Protein AF-A0AAU9WMN7-F1 (afdb_monomer_lite)

InterPro domains:
  IPR033585 Dynein regulatory complex protein 12-like [PTHR28656] (1-199)

Organism: NCBI:txid46732

Foldseek 3Di:
DDDDDDDDDDDDDDDDDDPPPPPPVNVVVVVVVVVVVVVVVVVVVVVVVVVVVVVVVVVVVVVVVVVVVVVVVVVVVVVVVVVVVVVVVVVVVVVVVVVVVVVVVVVVVVVVVVVVVVVVVVVVVVVVVVVVVVVVVVVVVVVVVVVVVVVVVVVVVVVVVVVVVVVVVVVVVVVVVVVVVVVVVCVVCVVVVHHPVVD

pLDDT: mean 88.91, std 18.21, range [32.84, 98.75]

Structure (mmCIF, N/CA/C/O backbone):
data_AF-A0AAU9WMN7-F1
#
_entry.id   AF-A0AAU9WMN7-F1
#
loop_
_atom_site.group_PDB
_atom_site.id
_atom_site.type_symbol
_atom_site.label_atom_id
_atom_site.label_alt_id
_atom_site.label_comp_id
_atom_site.label_asym_id
_atom_site.label_entity_id
_atom_site.label_seq_id
_atom_site.pdbx_PDB_ins_code
_atom_site.Cartn_x
_atom_site.Cartn_y
_atom_site.Cartn_z
_atom_site.occupancy
_atom_site.B_iso_or_equiv
_atom_site.auth_seq_id
_atom_site.auth_comp_id
_atom_site.auth_asym_id
_atom_site.auth_atom_id
_atom_site.pdbx_PDB_model_num
ATOM 1 N N . MET A 1 1 ? -79.824 -22.996 68.705 1.00 44.72 1 MET A N 1
ATOM 2 C CA . MET A 1 1 ? -80.868 -23.901 69.237 1.00 44.72 1 MET A CA 1
ATOM 3 C C . MET A 1 1 ? -80.422 -24.470 70.583 1.00 44.72 1 MET A C 1
ATOM 5 O O . MET A 1 1 ? -79.455 -25.216 70.602 1.00 44.72 1 MET A O 1
ATOM 9 N N . PRO A 1 2 ? -81.088 -24.162 71.705 1.00 52.28 2 PRO A N 1
ATOM 10 C CA . PRO A 1 2 ? -81.545 -25.176 72.665 1.00 52.28 2 PRO A CA 1
ATOM 11 C C . PRO A 1 2 ? -82.933 -25.701 72.185 1.00 52.28 2 PRO A C 1
ATOM 13 O O . PRO A 1 2 ? -83.394 -25.170 71.169 1.00 52.28 2 PRO A O 1
ATOM 16 N N . PRO A 1 3 ? -83.667 -26.654 72.821 1.00 62.78 3 PRO A N 1
ATOM 17 C CA . PRO A 1 3 ? -83.536 -27.221 74.179 1.00 62.78 3 PRO A CA 1
ATOM 18 C C . PRO A 1 3 ? -83.877 -28.741 74.292 1.00 62.78 3 PRO A C 1
ATOM 20 O O . PRO A 1 3 ? -84.282 -29.375 73.323 1.00 62.78 3 PRO A O 1
ATOM 23 N N . LYS A 1 4 ? -83.878 -29.312 75.511 1.00 40.00 4 LYS A N 1
ATOM 24 C CA . LYS A 1 4 ? -85.031 -30.107 76.005 1.00 40.00 4 LYS A CA 1
ATOM 25 C C . LYS A 1 4 ? -85.015 -30.294 77.530 1.00 40.00 4 LYS A C 1
ATOM 27 O O . LYS A 1 4 ? -84.025 -30.695 78.126 1.00 40.00 4 LYS A O 1
ATOM 32 N N . LYS A 1 5 ? -86.169 -29.987 78.136 1.00 43.25 5 LYS A N 1
ATOM 33 C CA . LYS A 1 5 ? -86.523 -30.128 79.558 1.00 43.25 5 LYS A CA 1
ATOM 34 C C . LYS A 1 5 ? -86.919 -31.574 79.893 1.00 43.25 5 LYS A C 1
ATOM 36 O O . LYS A 1 5 ? -87.627 -32.197 79.104 1.00 43.25 5 LYS A O 1
ATOM 41 N N . LYS A 1 6 ? -86.666 -32.018 81.130 1.00 39.56 6 LYS A N 1
ATOM 42 C CA . LYS A 1 6 ? -87.528 -32.985 81.841 1.00 39.56 6 LYS A CA 1
ATOM 43 C C . LYS A 1 6 ? -87.734 -32.557 83.301 1.00 39.56 6 LYS A C 1
ATOM 45 O O . LYS A 1 6 ? -86.788 -32.209 83.996 1.00 39.56 6 LYS A O 1
ATOM 50 N N . LYS A 1 7 ? -89.007 -32.551 83.716 1.00 40.47 7 LYS A N 1
ATOM 51 C CA . LYS A 1 7 ? -89.519 -32.301 85.075 1.00 40.47 7 LYS A CA 1
ATOM 52 C C . LYS A 1 7 ? -89.468 -33.592 85.905 1.00 40.47 7 LYS A C 1
ATOM 54 O O . LYS A 1 7 ? -89.826 -34.643 85.387 1.00 40.47 7 LYS A O 1
ATOM 59 N N . GLY A 1 8 ? -89.196 -33.469 87.205 1.00 35.88 8 GLY A N 1
ATOM 60 C CA . GLY A 1 8 ? -89.486 -34.482 88.228 1.00 35.88 8 GLY A CA 1
ATOM 61 C C . GLY A 1 8 ? -89.676 -33.822 89.600 1.00 35.88 8 GLY A C 1
ATOM 62 O O . GLY A 1 8 ? -88.820 -33.063 90.037 1.00 35.88 8 GLY A O 1
ATOM 63 N N . LYS A 1 9 ? -90.833 -34.054 90.238 1.00 40.31 9 LYS A N 1
ATOM 64 C CA . LYS A 1 9 ? -91.239 -33.579 91.580 1.00 40.31 9 LYS A CA 1
ATOM 65 C C . LYS A 1 9 ? -90.766 -34.567 92.662 1.00 40.31 9 LYS A C 1
ATOM 67 O O . LYS A 1 9 ? -90.918 -35.765 92.466 1.00 40.31 9 LYS A O 1
ATOM 72 N N . GLY A 1 10 ? -90.360 -34.075 93.838 1.00 35.22 10 GLY A N 1
ATOM 73 C CA . GLY A 1 10 ? -90.162 -34.877 95.059 1.00 35.22 10 GLY A CA 1
ATOM 74 C C . GLY A 1 10 ? -90.043 -33.999 96.313 1.00 35.22 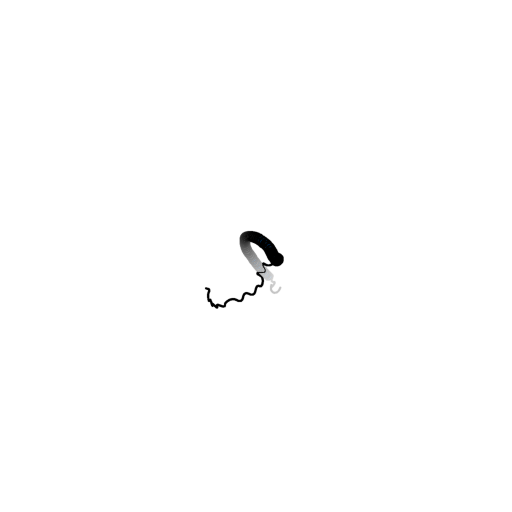10 GLY A C 1
ATOM 75 O O . GLY A 1 10 ? -89.375 -32.973 96.287 1.00 35.22 10 GLY A O 1
ATOM 76 N N . LYS A 1 11 ? -90.762 -34.347 97.387 1.00 37.22 11 LYS A N 1
ATOM 77 C CA . LYS A 1 11 ? -91.136 -33.498 98.538 1.00 37.22 11 LYS A CA 1
ATOM 78 C C . LYS A 1 11 ? -90.306 -33.847 99.792 1.00 37.22 11 LYS A C 1
ATOM 80 O O . LYS A 1 11 ? -90.194 -35.016 100.126 1.00 37.22 11 LYS A O 1
ATOM 85 N N . LYS A 1 12 ? -89.812 -32.808 100.489 1.00 43.22 12 LYS 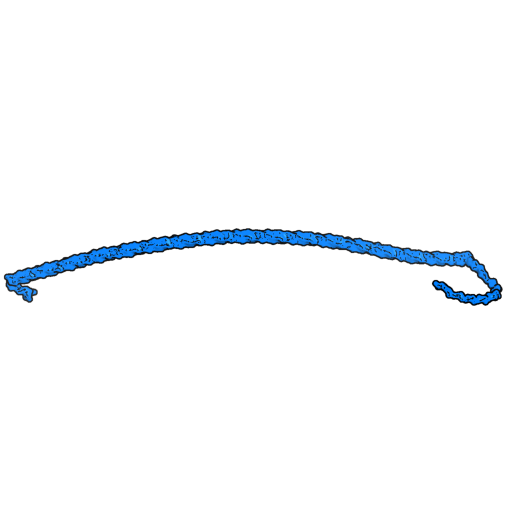A N 1
ATOM 86 C CA . LYS A 1 12 ? -89.365 -32.694 101.905 1.00 43.22 12 LYS A CA 1
ATOM 87 C C . LYS A 1 12 ? -88.725 -33.920 102.597 1.00 43.22 12 LYS A C 1
ATOM 89 O O . LYS A 1 12 ? -89.431 -34.799 103.080 1.00 43.22 12 LYS A O 1
ATOM 94 N N . LYS A 1 13 ? -87.440 -33.781 102.956 1.00 35.06 13 LYS A N 1
ATOM 95 C CA . LYS A 1 13 ? -86.954 -34.152 104.298 1.00 35.06 13 LYS A CA 1
ATOM 96 C C . LYS A 1 13 ? -85.969 -33.093 104.797 1.00 35.06 13 LYS A C 1
ATOM 98 O O . LYS A 1 13 ? -84.918 -32.865 104.215 1.00 35.06 13 LYS A O 1
ATOM 103 N N . LYS A 1 14 ? -86.392 -32.394 105.850 1.00 42.81 14 LYS A N 1
ATOM 104 C CA . LYS A 1 14 ? -85.628 -31.406 106.608 1.00 42.81 14 LYS A CA 1
ATOM 105 C C . LYS A 1 14 ? -84.515 -32.176 107.330 1.00 42.81 14 LYS A C 1
ATOM 107 O O . LYS A 1 14 ? -84.791 -32.813 108.341 1.00 42.81 14 LYS A O 1
ATOM 112 N N . LYS A 1 15 ? -83.295 -32.158 106.796 1.00 34.25 15 LYS A N 1
ATOM 113 C CA . LYS A 1 15 ? -82.085 -32.411 107.577 1.00 34.25 15 LYS A CA 1
ATOM 114 C C . LYS A 1 15 ? -81.255 -31.141 107.481 1.00 34.25 15 LYS A C 1
ATOM 116 O O . LYS A 1 15 ? -80.830 -30.734 106.408 1.00 34.25 15 LYS A O 1
ATOM 121 N N . LYS A 1 16 ? -81.237 -30.456 108.617 1.00 40.50 16 LYS A N 1
ATOM 122 C CA . LYS A 1 16 ? -80.334 -29.377 108.972 1.00 40.50 16 LYS A CA 1
ATOM 123 C C . LYS A 1 16 ? -78.921 -29.894 108.701 1.00 40.50 16 LYS A C 1
ATOM 125 O O . LYS A 1 16 ? -78.506 -30.802 109.402 1.00 40.50 16 LYS A O 1
ATOM 130 N N . ASP A 1 17 ? -78.279 -29.381 107.667 1.00 32.84 17 ASP A N 1
ATOM 131 C CA . ASP A 1 17 ? -76.844 -29.149 107.692 1.00 32.84 17 ASP A CA 1
ATOM 132 C C . ASP A 1 17 ? -76.596 -27.836 106.975 1.00 32.84 17 ASP A C 1
ATOM 134 O O . ASP A 1 17 ? -77.289 -27.474 106.020 1.00 32.84 17 ASP A O 1
ATOM 138 N N . GLU A 1 18 ? -75.734 -27.069 107.608 1.00 36.16 18 GLU A N 1
ATOM 139 C CA . GLU A 1 18 ? -75.458 -25.670 107.397 1.00 36.16 18 GLU A CA 1
ATOM 140 C C . GLU A 1 18 ? -75.475 -25.283 105.918 1.00 36.16 18 GLU A C 1
ATOM 142 O O . GLU A 1 18 ? -74.770 -25.829 105.074 1.00 36.16 18 GLU A O 1
ATOM 147 N N . LYS A 1 19 ? -76.202 -24.201 105.627 1.00 41.75 19 LYS A N 1
ATOM 148 C CA . LYS A 1 19 ? -75.598 -23.150 104.818 1.00 41.75 19 LYS A CA 1
ATOM 149 C C . LYS A 1 19 ? -74.305 -22.804 105.568 1.00 41.75 19 LYS A C 1
ATOM 151 O O . LYS A 1 19 ? -74.312 -21.918 106.417 1.00 41.75 19 LYS A O 1
ATOM 156 N N . THR A 1 20 ? -73.227 -23.547 105.334 1.00 42.25 20 THR A N 1
ATOM 157 C CA . THR A 1 20 ? -71.893 -23.019 105.530 1.00 42.25 20 THR A CA 1
ATOM 158 C C . THR A 1 20 ? -71.848 -21.928 104.477 1.00 42.25 20 THR A C 1
ATOM 160 O O . THR A 1 20 ? -71.473 -22.121 103.323 1.00 42.25 20 THR A O 1
ATOM 163 N N . GLU A 1 21 ? -72.357 -20.745 104.846 1.00 48.12 21 GLU A N 1
ATOM 164 C CA . GLU A 1 21 ? -71.642 -19.542 104.475 1.00 48.12 21 GLU A CA 1
ATOM 165 C C . GLU A 1 21 ? -70.201 -19.919 104.722 1.00 48.12 21 GLU A C 1
ATOM 167 O O . GLU A 1 21 ? -69.856 -20.159 105.880 1.00 48.12 21 GLU A O 1
ATOM 172 N N . LEU A 1 22 ? -69.456 -20.146 103.624 1.00 48.72 22 LEU A N 1
ATOM 173 C CA . LEU A 1 22 ? -68.031 -20.426 103.693 1.00 48.72 22 LEU A CA 1
ATOM 174 C C . LEU A 1 22 ? -67.534 -19.517 104.805 1.00 48.72 22 LEU A C 1
ATOM 176 O O . LEU A 1 22 ? -67.773 -18.295 104.730 1.00 48.72 22 LEU A O 1
ATOM 180 N N . THR A 1 23 ? -66.983 -20.118 105.861 1.00 61.78 23 THR A N 1
ATOM 181 C CA . THR A 1 23 ? -66.369 -19.349 106.935 1.00 61.78 23 THR A CA 1
ATOM 182 C C . THR A 1 23 ? -65.469 -18.332 106.253 1.00 61.78 23 THR A C 1
ATOM 184 O O . THR A 1 23 ? -64.984 -18.553 105.138 1.00 61.78 23 THR A O 1
ATOM 187 N N . ILE A 1 24 ? -65.306 -17.161 106.858 1.00 68.50 24 ILE A N 1
ATOM 188 C CA . ILE A 1 24 ? -64.499 -16.082 106.267 1.00 68.50 24 ILE A CA 1
ATOM 189 C C . ILE A 1 24 ? -63.153 -16.637 105.746 1.00 68.50 24 ILE A C 1
ATOM 191 O O . ILE A 1 24 ? -62.685 -16.234 104.686 1.00 68.50 24 ILE A O 1
ATOM 195 N N . GLU A 1 25 ? -62.641 -17.659 106.429 1.00 75.75 25 GLU A N 1
ATOM 196 C CA . GLU A 1 25 ? -61.494 -18.500 106.096 1.00 75.75 25 GLU A CA 1
ATOM 197 C C . GLU A 1 25 ? -61.601 -19.318 104.788 1.00 75.75 25 GLU A C 1
ATOM 199 O O . GLU A 1 25 ? -60.692 -19.246 103.966 1.00 75.75 25 GLU A O 1
ATOM 204 N N . ASP A 1 26 ? -62.698 -20.031 104.513 1.00 76.12 26 ASP A N 1
ATOM 205 C CA . ASP A 1 26 ? -62.876 -20.777 103.253 1.00 76.12 26 ASP A CA 1
ATOM 206 C C . ASP A 1 26 ? -63.038 -19.834 102.047 1.00 76.12 26 ASP A C 1
ATOM 208 O O . ASP A 1 26 ? -62.536 -20.113 100.953 1.00 76.12 26 ASP A O 1
ATOM 212 N N . LYS A 1 27 ? -63.722 -18.690 102.222 1.00 80.56 27 LYS A N 1
ATOM 213 C CA . LYS A 1 27 ? -63.799 -17.655 101.169 1.00 80.56 27 LYS A CA 1
ATOM 214 C C . LYS A 1 27 ? -62.421 -17.065 100.912 1.00 80.56 27 LYS A C 1
ATOM 216 O O . LYS A 1 27 ? -62.047 -16.919 99.755 1.00 80.56 27 LYS A O 1
ATOM 221 N N . TYR A 1 28 ? -61.677 -16.780 101.980 1.00 83.25 28 TYR A N 1
ATOM 222 C CA . TYR A 1 28 ? -60.309 -16.285 101.908 1.00 83.25 28 TYR A CA 1
ATOM 223 C C . TYR A 1 28 ? -59.393 -17.268 101.167 1.00 83.25 28 TYR A C 1
ATOM 225 O O . TYR A 1 28 ? -58.667 -16.869 100.258 1.00 83.25 28 TYR A O 1
ATOM 233 N N . LYS A 1 29 ? -59.488 -18.566 101.468 1.00 86.69 29 LYS A N 1
ATOM 234 C CA . LYS A 1 29 ? -58.706 -19.619 100.808 1.00 86.69 29 LYS A CA 1
ATOM 235 C C . LYS A 1 29 ? -59.016 -19.721 99.313 1.00 86.69 29 LYS A C 1
ATOM 237 O O . LYS A 1 29 ? -58.101 -19.718 98.500 1.00 86.69 29 LYS A O 1
ATOM 242 N N . ARG A 1 30 ? -60.299 -19.680 98.942 1.00 86.38 30 ARG A N 1
ATOM 243 C CA . ARG A 1 30 ? -60.725 -19.663 97.537 1.00 86.38 30 ARG A CA 1
ATOM 244 C C . ARG A 1 30 ? -60.245 -18.416 96.795 1.00 86.38 30 ARG A C 1
ATOM 246 O O . ARG A 1 30 ? -59.780 -18.530 95.670 1.00 86.38 30 ARG A O 1
ATOM 253 N N . THR A 1 31 ? -60.320 -17.239 97.423 1.00 87.25 31 THR A N 1
ATOM 254 C CA . THR A 1 31 ? -59.779 -16.005 96.830 1.00 87.25 31 THR A CA 1
ATOM 255 C C . THR A 1 31 ? -58.258 -16.048 96.700 1.00 87.25 31 THR A C 1
ATOM 257 O O . THR A 1 31 ? -57.724 -15.524 95.731 1.00 87.25 31 THR A O 1
ATOM 260 N N . MET A 1 32 ? -57.553 -16.693 97.635 1.00 89.56 32 MET A N 1
ATOM 261 C CA . MET A 1 32 ? -56.102 -16.891 97.561 1.00 89.56 32 MET A CA 1
ATOM 262 C C . MET A 1 32 ? -55.714 -17.817 96.400 1.00 89.56 32 MET A C 1
ATOM 264 O O . MET A 1 32 ? -54.803 -17.480 95.648 1.00 89.56 32 MET A O 1
ATOM 268 N N . GLU A 1 33 ? -56.436 -18.923 96.207 1.00 89.25 33 GLU A N 1
ATOM 269 C CA . GLU A 1 33 ? -56.257 -19.834 95.064 1.00 89.25 33 GLU A CA 1
ATOM 270 C C . GLU A 1 33 ? -56.561 -19.139 93.722 1.00 89.25 33 GLU A C 1
ATOM 272 O O . GLU A 1 33 ? -55.837 -19.317 92.744 1.00 89.25 33 GLU A O 1
ATOM 277 N N . GLU A 1 34 ? -57.596 -18.292 93.671 1.00 90.88 34 GLU A N 1
ATOM 278 C CA . GLU A 1 34 ? -57.914 -17.463 92.497 1.00 90.88 34 GLU A CA 1
ATOM 279 C C . GLU A 1 34 ? -56.804 -16.445 92.199 1.00 90.88 34 GLU A C 1
ATOM 281 O O . GLU A 1 34 ? -56.428 -16.258 91.041 1.00 90.88 34 GLU A O 1
ATOM 286 N N . ILE A 1 35 ? -56.238 -15.815 93.235 1.00 91.00 35 ILE A N 1
ATOM 287 C CA . ILE A 1 35 ? -55.096 -14.901 93.106 1.00 91.00 35 ILE A CA 1
ATOM 288 C C . ILE A 1 35 ? -53.866 -15.640 92.565 1.00 91.00 35 ILE A C 1
ATOM 290 O O . ILE A 1 35 ? -53.167 -15.085 91.719 1.00 91.00 35 ILE A O 1
ATOM 294 N N . GLU A 1 36 ? -53.584 -16.861 93.025 1.00 92.31 36 GLU A N 1
ATOM 295 C CA . GLU A 1 36 ? -52.498 -17.683 92.472 1.00 92.31 36 GLU A CA 1
ATOM 296 C C . GLU A 1 36 ? -52.745 -18.054 91.007 1.00 92.31 36 GLU A C 1
ATOM 298 O O . GLU A 1 36 ? -51.881 -17.791 90.172 1.00 92.31 36 GLU A O 1
ATOM 303 N N . CYS A 1 37 ? -53.940 -18.536 90.654 1.00 92.62 37 CYS A N 1
ATOM 304 C CA . CYS A 1 37 ? -54.281 -18.855 89.262 1.00 92.62 37 CYS A CA 1
ATOM 305 C C . CYS A 1 37 ? -54.131 -17.639 88.332 1.00 92.62 37 CYS A C 1
ATOM 307 O O . CYS A 1 37 ? -53.594 -17.751 87.230 1.00 92.62 37 CYS A O 1
ATOM 309 N N . LEU A 1 38 ? -54.575 -16.460 88.777 1.00 93.50 38 LEU A N 1
ATOM 310 C CA . LEU A 1 38 ? -54.440 -15.217 88.014 1.00 93.50 38 LEU A CA 1
ATOM 311 C C . LEU A 1 38 ? -52.979 -14.770 87.880 1.00 93.50 38 LEU A C 1
ATOM 313 O O . LEU A 1 38 ? -52.605 -14.230 86.838 1.00 93.50 38 LEU A O 1
ATOM 317 N N . LYS A 1 39 ? -52.142 -14.992 88.901 1.00 94.19 39 LYS A N 1
ATOM 318 C CA . LYS A 1 39 ? -50.696 -14.724 88.826 1.00 94.19 39 LYS A CA 1
ATOM 319 C C . LYS A 1 39 ? -50.011 -15.643 87.818 1.00 94.19 39 LYS A C 1
ATOM 321 O O . LYS A 1 39 ? -49.214 -15.150 87.020 1.00 94.19 39 LYS A O 1
ATOM 326 N N . ASP A 1 40 ? -50.357 -16.926 87.807 1.00 93.94 40 ASP A N 1
ATOM 327 C CA . ASP A 1 40 ? -49.819 -17.894 86.850 1.00 93.94 40 ASP A CA 1
ATOM 328 C C . ASP A 1 40 ? -50.254 -17.569 85.413 1.00 93.94 40 ASP A C 1
ATOM 330 O O . ASP A 1 40 ? -49.430 -17.569 84.494 1.00 93.94 40 ASP A O 1
ATOM 334 N N . GLU A 1 41 ? -51.524 -17.204 85.203 1.00 94.75 41 GLU A N 1
ATOM 335 C CA . GLU A 1 41 ? -52.018 -16.794 83.883 1.00 94.75 41 GLU A CA 1
ATOM 336 C C . GLU A 1 41 ? -51.355 -15.489 83.406 1.00 94.75 41 GLU A C 1
ATOM 338 O O . GLU A 1 41 ? -50.966 -15.374 82.239 1.00 94.75 41 GLU A O 1
ATOM 343 N N . LEU A 1 42 ? -51.167 -14.512 84.301 1.00 95.50 42 LEU A N 1
ATOM 344 C CA . LEU A 1 42 ? -50.439 -13.277 84.005 1.00 95.50 42 LEU A CA 1
ATOM 345 C C . LEU A 1 42 ? -48.976 -13.566 83.639 1.00 95.50 42 LEU A C 1
ATOM 347 O O . LEU A 1 42 ? -48.467 -12.984 82.678 1.00 95.50 42 LEU A O 1
ATOM 351 N N . ALA A 1 43 ? -48.307 -14.471 84.358 1.00 94.50 43 ALA A N 1
ATOM 352 C CA . ALA A 1 43 ? -46.940 -14.891 84.059 1.00 94.50 43 ALA A CA 1
ATOM 353 C C . ALA A 1 43 ? -46.848 -15.579 82.685 1.00 94.50 43 ALA A C 1
ATOM 355 O O . ALA A 1 43 ? -45.989 -15.221 81.875 1.00 94.50 43 ALA A O 1
ATOM 356 N N . ALA A 1 44 ? -47.779 -16.485 82.371 1.00 94.75 44 ALA A N 1
ATOM 357 C CA . ALA A 1 44 ? -47.852 -17.148 81.070 1.00 94.75 44 ALA A CA 1
ATOM 358 C C . ALA A 1 44 ? -48.087 -16.148 79.924 1.00 94.75 44 ALA A C 1
ATOM 360 O O . ALA A 1 44 ? -47.381 -16.181 78.912 1.00 94.75 44 ALA A O 1
ATOM 361 N N . ARG A 1 45 ? -49.027 -15.207 80.090 1.00 95.06 45 ARG A N 1
ATOM 362 C CA . ARG A 1 45 ? -49.285 -14.140 79.106 1.00 95.06 45 ARG A CA 1
ATOM 363 C C . ARG A 1 45 ? -48.080 -13.215 78.929 1.00 95.06 45 ARG A C 1
ATOM 365 O O . ARG A 1 45 ? -47.776 -12.833 77.801 1.00 95.06 45 ARG A O 1
ATOM 372 N N . SER A 1 46 ? -47.376 -12.894 80.013 1.00 95.19 46 SER A N 1
ATOM 373 C CA . SER A 1 46 ? -46.170 -12.058 79.981 1.00 95.19 46 SER A CA 1
ATOM 374 C C . SER A 1 46 ? -45.029 -12.739 79.224 1.00 95.19 46 SER A C 1
ATOM 376 O O . SER A 1 46 ? -44.371 -12.100 78.405 1.00 95.19 46 SER A O 1
ATOM 378 N N . GLU A 1 47 ? -44.829 -14.044 79.425 1.00 95.62 47 GLU A N 1
ATOM 379 C CA . GLU A 1 47 ? -43.818 -14.816 78.695 1.00 95.62 47 GLU A CA 1
ATOM 380 C C . GLU A 1 47 ? -44.158 -14.946 77.202 1.00 95.62 47 GLU A C 1
ATOM 382 O O . GLU A 1 47 ? -43.279 -14.782 76.354 1.00 95.62 47 GLU A O 1
ATOM 387 N N . ILE A 1 48 ? -45.432 -15.166 76.852 1.00 95.62 48 ILE A N 1
ATOM 388 C CA . ILE A 1 48 ? -45.888 -15.170 75.451 1.00 95.62 48 ILE A CA 1
ATOM 389 C C . ILE A 1 48 ? -45.642 -13.803 74.803 1.00 95.62 48 ILE A C 1
ATOM 391 O O . ILE A 1 48 ? -45.085 -13.735 73.705 1.00 95.62 48 ILE A O 1
ATOM 395 N N . ALA A 1 49 ? -46.001 -12.711 75.484 1.00 95.56 49 ALA A N 1
ATOM 396 C CA . ALA A 1 49 ? -45.766 -11.357 74.992 1.00 95.56 49 ALA A CA 1
ATOM 397 C C . ALA A 1 49 ? -44.266 -11.075 74.802 1.00 95.56 49 ALA A C 1
ATOM 399 O O . ALA A 1 49 ? -43.871 -10.533 73.768 1.00 95.56 49 ALA A O 1
ATOM 400 N N . ARG A 1 50 ? -43.418 -11.504 75.747 1.00 96.31 50 ARG A N 1
ATOM 401 C CA . ARG A 1 50 ? -41.956 -11.375 75.660 1.00 96.31 50 ARG A CA 1
ATOM 402 C C . ARG A 1 50 ? -41.392 -12.124 74.453 1.00 96.31 50 ARG A C 1
ATOM 404 O O . ARG A 1 50 ? -40.654 -11.530 73.675 1.00 96.31 50 ARG A O 1
ATOM 411 N N . ARG A 1 51 ? -41.772 -13.391 74.251 1.00 96.44 51 ARG A N 1
ATOM 412 C CA . ARG A 1 51 ? -41.330 -14.201 73.096 1.00 96.44 51 ARG A CA 1
ATOM 413 C C . ARG A 1 51 ? -41.824 -13.646 71.766 1.00 96.44 51 ARG A C 1
ATOM 415 O O . ARG A 1 51 ? -41.080 -13.640 70.787 1.00 96.44 51 ARG A O 1
ATOM 422 N N . SER A 1 52 ? -43.071 -13.178 71.723 1.00 95.62 52 SER A N 1
ATOM 423 C CA . SER A 1 52 ? -43.633 -12.542 70.531 1.00 95.62 52 SER A CA 1
ATOM 424 C C . SER A 1 52 ? -42.876 -11.263 70.184 1.00 95.62 52 SER A C 1
ATOM 426 O O . SER A 1 52 ? -42.614 -11.023 69.008 1.00 95.62 52 SER A O 1
ATOM 428 N N . LYS A 1 53 ? -42.509 -10.460 71.190 1.00 96.88 53 LYS A N 1
ATOM 429 C CA . LYS A 1 53 ? -41.707 -9.250 71.002 1.00 96.88 53 LYS A CA 1
ATOM 430 C C . LYS A 1 53 ? -40.305 -9.582 70.493 1.00 96.88 53 LYS A C 1
ATOM 432 O O . LYS A 1 53 ? -39.908 -9.037 69.475 1.00 96.88 53 LYS A O 1
ATOM 437 N N . ASP A 1 54 ? -39.620 -10.530 71.125 1.00 96.62 54 ASP A N 1
ATOM 438 C CA . ASP A 1 54 ? -38.284 -10.979 70.709 1.00 96.62 54 ASP A CA 1
ATOM 439 C C . ASP A 1 54 ? -38.277 -11.511 69.263 1.00 96.62 54 ASP A C 1
ATOM 441 O O . ASP A 1 54 ? -37.433 -11.156 68.442 1.00 96.62 54 ASP A O 1
ATOM 445 N N . THR A 1 55 ? -39.302 -12.288 68.895 1.00 96.25 55 THR A N 1
ATOM 446 C CA . THR A 1 55 ? -39.473 -12.777 67.517 1.00 96.25 55 THR A CA 1
ATOM 447 C C . THR A 1 55 ? -39.728 -11.634 66.533 1.00 96.25 55 THR A C 1
ATOM 449 O O . THR A 1 55 ? -39.182 -11.649 65.429 1.00 96.25 55 THR A O 1
ATOM 452 N N . ALA A 1 56 ? -40.544 -10.648 66.914 1.00 96.81 56 ALA A N 1
ATOM 453 C CA . ALA A 1 56 ? -40.819 -9.478 66.086 1.00 96.81 56 ALA A CA 1
ATOM 454 C C . ALA A 1 56 ? -39.568 -8.607 65.897 1.00 96.81 56 ALA A C 1
ATOM 456 O O . ALA A 1 56 ? -39.308 -8.164 64.780 1.00 96.81 56 ALA A O 1
ATOM 457 N N . ASP A 1 57 ? -38.780 -8.403 66.951 1.00 97.06 57 ASP A N 1
ATOM 458 C CA . ASP A 1 57 ? -37.540 -7.628 66.902 1.00 97.06 57 ASP A CA 1
ATOM 459 C C . ASP A 1 57 ? -36.489 -8.343 66.036 1.00 97.06 57 ASP A C 1
ATOM 461 O O . ASP A 1 57 ? -35.925 -7.730 65.130 1.00 97.06 57 ASP A O 1
ATOM 465 N N . ARG A 1 58 ? -36.336 -9.668 66.175 1.00 97.25 58 ARG A N 1
ATOM 466 C CA . ARG A 1 58 ? -35.488 -10.470 65.276 1.00 97.25 58 ARG A CA 1
ATOM 467 C C . ARG A 1 58 ? -35.953 -10.408 63.819 1.00 97.25 58 ARG A C 1
ATOM 469 O O . ARG A 1 58 ? -35.129 -10.382 62.911 1.00 97.25 58 ARG A O 1
ATOM 476 N N . MET A 1 59 ? -37.263 -10.410 63.570 1.00 96.62 59 MET A N 1
ATOM 477 C CA . MET A 1 59 ? -37.799 -10.313 62.208 1.00 96.62 59 MET A CA 1
ATOM 478 C C . MET A 1 59 ? -37.544 -8.934 61.592 1.00 96.62 59 MET A C 1
ATOM 480 O O . MET A 1 59 ? -37.211 -8.851 60.412 1.00 96.62 59 MET A O 1
ATOM 484 N N . LYS A 1 60 ? -37.669 -7.859 62.381 1.00 97.50 60 LYS A N 1
ATOM 485 C CA . LYS A 1 60 ? -37.320 -6.502 61.941 1.00 97.50 60 LYS A CA 1
ATOM 486 C C . LYS A 1 60 ? -35.848 -6.394 61.579 1.00 97.50 60 LYS A C 1
ATOM 488 O O . LYS A 1 60 ? -35.544 -5.811 60.546 1.00 97.50 60 LYS A O 1
ATOM 493 N N . GLU A 1 61 ? -34.969 -6.986 62.383 1.00 97.50 61 GLU A N 1
ATOM 494 C CA . GLU A 1 61 ? -33.534 -6.962 62.105 1.00 97.50 61 GLU A CA 1
ATOM 495 C C . GLU A 1 61 ? -33.209 -7.674 60.789 1.00 97.50 61 GLU A C 1
ATOM 497 O O . GLU A 1 61 ? -32.609 -7.077 59.903 1.00 97.50 61 GLU A O 1
ATOM 502 N N . ARG A 1 62 ? -33.743 -8.884 60.578 1.00 97.50 62 ARG A N 1
ATOM 503 C CA . ARG A 1 62 ? -33.572 -9.606 59.303 1.00 97.50 62 ARG A CA 1
ATOM 504 C C . ARG A 1 62 ? -34.149 -8.846 58.110 1.00 97.50 62 ARG A C 1
ATOM 506 O O . ARG A 1 62 ? -33.607 -8.916 57.014 1.00 97.50 62 ARG A O 1
ATOM 513 N N . MET A 1 63 ? -35.264 -8.138 58.301 1.00 97.19 63 MET A N 1
ATOM 514 C CA . MET A 1 63 ? -35.848 -7.300 57.252 1.00 97.19 63 MET A CA 1
ATOM 515 C C . MET A 1 63 ? -34.948 -6.102 56.925 1.00 97.19 63 MET A C 1
ATOM 517 O O . MET A 1 63 ? -34.839 -5.743 55.755 1.00 97.19 63 MET A O 1
ATOM 521 N N . ARG A 1 64 ? -34.304 -5.497 57.931 1.00 97.75 64 ARG A N 1
ATOM 522 C CA . ARG A 1 64 ? -33.335 -4.409 57.749 1.00 97.75 64 ARG A CA 1
ATOM 523 C C . ARG A 1 64 ? -32.104 -4.900 56.989 1.00 97.75 64 ARG A C 1
ATOM 525 O O . ARG A 1 64 ? -31.769 -4.307 55.972 1.00 97.75 64 ARG A O 1
ATOM 532 N N . GLU A 1 65 ? -31.509 -6.008 57.427 1.00 97.88 65 GLU A N 1
ATOM 533 C CA . GLU A 1 65 ? -30.353 -6.637 56.771 1.00 97.88 65 GLU A CA 1
ATOM 534 C C . GLU A 1 65 ? -30.656 -6.988 55.309 1.00 97.88 65 GLU A C 1
ATOM 536 O O . GLU A 1 65 ? -29.925 -6.583 54.411 1.00 97.88 65 GLU A O 1
ATOM 541 N N . ALA A 1 66 ? -31.781 -7.664 55.049 1.00 97.50 66 ALA A N 1
ATOM 542 C CA . ALA A 1 66 ? -32.178 -8.024 53.689 1.00 97.50 66 ALA A CA 1
ATOM 543 C C . ALA A 1 66 ? -32.429 -6.790 52.808 1.00 97.50 66 ALA A C 1
ATOM 545 O O . ALA A 1 66 ? -32.171 -6.820 51.607 1.00 97.50 66 ALA A O 1
ATOM 546 N N . LYS A 1 67 ? -32.942 -5.697 53.384 1.00 97.62 67 LYS A N 1
ATOM 547 C CA . LYS A 1 67 ? -33.141 -4.446 52.650 1.00 97.62 67 LYS A CA 1
ATOM 548 C C . LYS A 1 67 ? -31.806 -3.797 52.286 1.00 97.62 67 LYS A C 1
ATOM 550 O O . LYS A 1 67 ? -31.646 -3.380 51.144 1.00 97.62 67 LYS A O 1
ATOM 555 N N . GLU A 1 68 ? -30.863 -3.757 53.223 1.00 98.00 68 GLU A N 1
ATOM 556 C CA . GLU A 1 68 ? -29.508 -3.253 52.977 1.00 98.00 68 GLU A CA 1
ATOM 557 C C . GLU A 1 68 ? -28.793 -4.083 51.907 1.00 98.00 68 GLU A C 1
ATOM 559 O O . GLU A 1 68 ? -28.207 -3.515 50.993 1.00 98.00 68 GLU A O 1
ATOM 564 N N . GLU A 1 69 ? -28.907 -5.411 51.948 1.00 98.00 69 GLU A N 1
ATOM 565 C CA . GLU A 1 69 ? -28.316 -6.304 50.943 1.00 98.00 69 GLU A CA 1
ATOM 566 C C . GLU A 1 69 ? -28.924 -6.103 49.545 1.00 98.00 69 GLU A C 1
ATOM 568 O O . GLU A 1 69 ? -28.220 -6.109 48.537 1.00 98.00 69 GLU A O 1
ATOM 573 N N . VAL A 1 70 ? -30.236 -5.861 49.456 1.00 98.06 70 VAL A N 1
ATOM 574 C CA . VAL A 1 70 ? -30.882 -5.541 48.175 1.00 98.06 70 VAL A CA 1
ATOM 575 C C . VAL A 1 70 ? -30.434 -4.179 47.646 1.00 98.06 70 VAL A C 1
ATOM 577 O O . VAL A 1 70 ? -30.203 -4.049 46.443 1.00 98.06 70 VAL A O 1
ATOM 580 N N . GLU A 1 71 ? -30.317 -3.167 48.506 1.00 97.75 71 GLU A N 1
ATOM 581 C CA . GLU A 1 71 ? -29.856 -1.832 48.111 1.00 97.75 71 GLU A CA 1
ATOM 582 C C . GLU A 1 71 ? -28.397 -1.862 47.628 1.00 97.75 71 GLU A C 1
ATOM 584 O O . GLU A 1 71 ? -28.090 -1.288 46.579 1.00 97.75 71 GLU A O 1
ATOM 589 N N . THR A 1 72 ? -27.511 -2.589 48.316 1.00 97.88 72 THR A N 1
ATOM 590 C CA . THR A 1 72 ? -26.111 -2.742 47.887 1.00 97.88 72 THR A CA 1
ATOM 591 C C . THR A 1 72 ? -26.002 -3.510 46.574 1.00 97.88 72 THR A C 1
ATOM 593 O O . THR A 1 72 ? -25.282 -3.077 45.678 1.00 97.88 72 THR A O 1
ATOM 596 N N . GLU A 1 73 ? -26.765 -4.588 46.392 1.00 97.69 73 GLU A N 1
ATOM 597 C CA . GLU A 1 73 ? -26.794 -5.330 45.129 1.00 97.69 73 GLU A CA 1
ATOM 598 C C . GLU A 1 73 ? -27.343 -4.502 43.962 1.00 97.69 73 GLU A C 1
ATOM 600 O O . GLU A 1 73 ? -26.859 -4.609 42.833 1.00 97.69 73 GLU A O 1
ATOM 605 N N . GLN A 1 74 ? -28.347 -3.657 44.202 1.00 98.00 74 GLN A N 1
ATOM 606 C CA . GLN A 1 74 ? -28.837 -2.726 43.184 1.00 98.00 74 GLN A CA 1
ATOM 607 C C . GLN A 1 74 ? -27.758 -1.718 42.793 1.00 98.00 74 GLN A C 1
ATOM 609 O O . GLN A 1 74 ? -27.546 -1.502 41.598 1.00 98.00 74 GLN A O 1
ATOM 614 N N . GLN A 1 75 ? -27.044 -1.157 43.770 1.00 97.94 75 GLN A N 1
ATOM 615 C CA . GLN A 1 75 ? -25.950 -0.231 43.499 1.00 97.94 75 GLN A CA 1
ATOM 616 C C . GLN A 1 75 ? -24.813 -0.913 42.728 1.00 97.94 75 GLN A C 1
ATOM 618 O O . GLN A 1 75 ? -24.398 -0.407 41.687 1.00 97.94 75 GLN A O 1
ATOM 623 N N . ASN A 1 76 ? -24.394 -2.108 43.151 1.00 98.00 76 ASN A N 1
ATOM 624 C CA . ASN A 1 76 ? -23.374 -2.899 42.460 1.00 98.00 76 ASN A CA 1
ATOM 625 C C . ASN A 1 76 ? -23.755 -3.154 40.995 1.00 98.00 76 ASN A C 1
ATOM 627 O O . ASN A 1 76 ? -22.931 -3.003 40.093 1.00 98.00 76 ASN A O 1
ATOM 631 N N . LYS A 1 77 ? -25.019 -3.503 40.727 1.00 97.81 77 LYS A N 1
ATOM 632 C CA . LYS A 1 77 ? -25.512 -3.717 39.357 1.00 97.81 77 LYS A CA 1
ATOM 633 C C . LYS A 1 77 ? -25.471 -2.446 38.518 1.00 97.81 77 LYS A C 1
ATOM 635 O O . LYS A 1 77 ? -25.108 -2.518 37.343 1.00 97.81 77 LYS A O 1
ATOM 640 N N . LEU A 1 78 ? -25.837 -1.300 39.093 1.00 98.06 78 LEU A N 1
ATOM 641 C CA . LEU A 1 78 ? -25.760 -0.010 38.406 1.00 98.06 78 LEU A CA 1
ATOM 642 C C . LEU A 1 78 ? -24.309 0.351 38.071 1.00 98.06 78 LEU A C 1
ATOM 644 O O . LEU A 1 78 ? -24.031 0.741 36.935 1.00 98.06 78 LEU A O 1
ATOM 648 N N . ASP A 1 79 ? -23.390 0.147 39.012 1.00 98.19 79 ASP A N 1
ATOM 649 C CA . ASP A 1 79 ? -21.968 0.438 38.827 1.00 98.19 79 ASP A CA 1
ATOM 650 C C . ASP A 1 79 ? -21.352 -0.460 37.745 1.00 98.19 79 ASP A C 1
ATOM 652 O O . ASP A 1 79 ? -20.705 0.041 36.821 1.00 98.19 79 ASP A O 1
ATOM 656 N N . ILE A 1 80 ? -21.638 -1.767 37.779 1.00 97.88 80 ILE A N 1
ATOM 657 C CA . ILE A 1 80 ? -21.198 -2.723 36.750 1.00 97.88 80 ILE A CA 1
ATOM 658 C C . ILE A 1 80 ? -21.781 -2.353 35.382 1.00 97.88 80 ILE A C 1
ATOM 660 O O . ILE A 1 80 ? -21.060 -2.331 34.385 1.00 97.88 80 ILE A O 1
ATOM 664 N N . SER A 1 81 ? -23.078 -2.041 35.308 1.00 97.88 81 SER A N 1
ATOM 665 C CA . SER A 1 81 ? -23.728 -1.667 34.046 1.00 97.88 81 SER A CA 1
ATOM 666 C C . SER A 1 81 ? -23.150 -0.373 33.466 1.00 97.88 81 SER A C 1
ATOM 668 O O . SER A 1 81 ? -23.000 -0.249 32.245 1.00 97.88 81 SER A O 1
ATOM 670 N N . SER A 1 82 ? -22.829 0.596 34.323 1.00 98.25 82 SER A N 1
ATOM 671 C CA . SER A 1 82 ? -22.194 1.856 33.936 1.00 98.25 82 SER A CA 1
ATOM 672 C C . SER A 1 82 ? -20.783 1.622 33.398 1.00 98.25 82 SER A C 1
ATOM 674 O O . SER A 1 82 ? -20.447 2.105 32.311 1.00 98.25 82 SER A O 1
ATOM 676 N N . ASP A 1 83 ? -19.979 0.814 34.096 1.00 98.50 83 ASP A N 1
ATOM 677 C CA . ASP A 1 83 ? -18.624 0.484 33.660 1.00 98.50 83 ASP A CA 1
ATOM 678 C C . ASP A 1 83 ? -18.624 -0.290 32.338 1.00 98.50 83 ASP A C 1
ATOM 680 O O . ASP A 1 83 ? -17.911 0.084 31.407 1.00 98.50 83 ASP A O 1
ATOM 684 N N . LEU A 1 84 ? -19.499 -1.287 32.189 1.00 98.19 84 LEU A N 1
ATOM 685 C CA . LEU A 1 84 ? -19.632 -2.038 30.941 1.00 98.19 84 LEU A CA 1
ATOM 686 C C . LEU A 1 84 ? -20.029 -1.128 29.770 1.00 98.19 84 LEU A C 1
ATOM 688 O O . LEU A 1 84 ? -19.478 -1.238 28.674 1.00 98.19 84 LEU A O 1
ATOM 692 N N . THR A 1 85 ? -20.939 -0.178 30.005 1.00 98.19 85 THR A N 1
ATOM 693 C CA . THR A 1 85 ? -21.333 0.815 28.993 1.00 98.19 85 THR A CA 1
ATOM 694 C C . THR A 1 85 ? -20.154 1.702 28.596 1.00 98.19 85 THR A C 1
ATOM 696 O O . THR A 1 85 ? -19.970 1.997 27.412 1.00 98.19 85 THR A O 1
ATOM 699 N N . ARG A 1 86 ? -19.340 2.128 29.568 1.00 98.50 86 ARG A N 1
ATOM 700 C CA . ARG A 1 86 ? -18.129 2.913 29.314 1.00 98.50 86 ARG A CA 1
ATOM 701 C C . ARG A 1 86 ? -17.123 2.108 28.497 1.00 98.50 86 ARG A C 1
ATOM 703 O O . ARG A 1 86 ? -16.678 2.602 27.467 1.00 98.50 86 ARG A O 1
ATOM 710 N N . GLN A 1 87 ? -16.818 0.878 28.909 1.00 98.56 87 GLN A N 1
ATOM 711 C CA . GLN A 1 87 ? -15.888 -0.005 28.202 1.00 98.56 87 GLN A CA 1
ATOM 712 C C . GLN A 1 87 ? -16.336 -0.258 26.759 1.00 98.56 87 GLN A C 1
ATOM 714 O O . GLN A 1 87 ? -15.535 -0.117 25.836 1.00 98.56 87 GLN A O 1
ATOM 719 N N . TYR A 1 88 ? -17.624 -0.542 26.546 1.00 98.50 88 TYR A N 1
ATOM 720 C CA . TYR A 1 88 ? -18.178 -0.737 25.208 1.00 98.50 88 TYR A CA 1
ATOM 721 C C . TYR A 1 88 ? -17.995 0.504 24.324 1.00 98.50 88 TYR A C 1
ATOM 723 O O . TYR A 1 88 ? -17.538 0.389 23.188 1.00 98.50 88 TYR A O 1
ATOM 731 N N . LYS A 1 89 ? -18.296 1.702 24.844 1.00 98.50 89 LYS A N 1
ATOM 732 C CA . LYS A 1 89 ? -18.116 2.961 24.101 1.00 98.50 89 LYS A CA 1
ATOM 733 C C . LYS A 1 89 ? -16.649 3.252 23.789 1.00 98.50 89 LYS A C 1
ATOM 735 O O . LYS A 1 89 ? -16.350 3.710 22.685 1.00 98.50 89 LYS A O 1
ATOM 740 N N . THR A 1 90 ? -15.744 2.981 24.729 1.00 98.50 90 THR A N 1
ATOM 741 C CA . THR A 1 90 ? -14.298 3.119 24.510 1.00 98.50 90 THR A CA 1
ATOM 742 C C . THR A 1 90 ? -13.845 2.189 23.392 1.00 98.50 90 THR A C 1
ATOM 744 O O . THR A 1 90 ? -13.292 2.661 22.403 1.00 98.50 90 THR A O 1
ATOM 747 N N . MET A 1 91 ? -14.178 0.900 23.483 1.00 98.44 91 MET A N 1
ATOM 748 C CA . MET A 1 91 ? -13.826 -0.090 22.465 1.00 98.44 91 MET A CA 1
ATOM 749 C C . MET A 1 91 ? -14.405 0.277 21.093 1.00 98.44 91 MET A C 1
ATOM 751 O O . MET A 1 91 ? -13.703 0.222 20.087 1.00 98.44 91 MET A O 1
ATOM 755 N N . GLN A 1 92 ? -15.667 0.713 21.039 1.00 98.44 92 GLN A N 1
ATOM 756 C CA . GLN A 1 92 ? -16.303 1.164 19.801 1.00 98.44 92 GLN A CA 1
ATOM 757 C C . GLN A 1 92 ? -15.555 2.352 19.176 1.00 98.44 92 GLN A C 1
ATOM 759 O O . GLN A 1 92 ? -15.342 2.377 17.963 1.00 98.44 92 GLN A O 1
ATOM 764 N N . SER A 1 93 ? -15.131 3.316 19.996 1.00 98.44 93 SER A N 1
ATOM 765 C CA . SER A 1 93 ? -14.389 4.498 19.541 1.00 98.44 93 SER A CA 1
ATOM 766 C C . SER A 1 93 ? -12.988 4.134 19.043 1.00 98.44 93 SER A C 1
ATOM 768 O O . SER A 1 93 ? -12.567 4.611 17.991 1.00 98.44 93 SER A O 1
ATOM 770 N N . GLU A 1 94 ? -12.283 3.248 19.749 1.00 98.56 94 GLU A N 1
ATOM 771 C CA . GLU A 1 94 ? -10.968 2.742 19.340 1.00 98.56 94 GLU A CA 1
ATOM 772 C C . GLU A 1 94 ? -11.040 1.966 18.022 1.00 98.56 94 GLU A C 1
ATOM 774 O O . GLU A 1 94 ? -10.213 2.170 17.131 1.00 98.56 94 GLU A O 1
ATOM 779 N N . MET A 1 95 ? -12.052 1.108 17.860 1.00 98.50 95 MET A N 1
ATOM 780 C CA . MET A 1 95 ? -12.280 0.385 16.609 1.00 98.50 95 MET A CA 1
ATOM 781 C C . MET A 1 95 ? -12.588 1.342 15.457 1.00 98.50 95 MET A C 1
ATOM 783 O O . MET A 1 95 ? -12.010 1.189 14.383 1.00 98.50 95 MET A O 1
ATOM 787 N N . ALA A 1 96 ? -13.443 2.345 15.675 1.00 98.50 96 ALA A N 1
ATOM 788 C CA . ALA A 1 96 ? -13.754 3.354 14.664 1.00 98.50 96 ALA A CA 1
ATOM 789 C C . ALA A 1 96 ? -12.504 4.144 14.244 1.00 98.50 96 ALA A C 1
ATOM 791 O O . ALA A 1 96 ? -12.260 4.325 13.051 1.00 98.50 96 ALA A O 1
ATOM 792 N N . LEU A 1 97 ? -11.669 4.545 15.209 1.00 98.62 97 LEU A N 1
ATOM 793 C CA . LEU A 1 97 ? -10.400 5.215 14.930 1.00 98.62 97 LEU A CA 1
ATOM 794 C C . LEU A 1 97 ? -9.462 4.313 14.120 1.00 98.62 97 LEU A C 1
ATOM 796 O O . LEU A 1 97 ? -8.865 4.758 13.140 1.00 98.62 97 LEU A O 1
ATOM 800 N N . ARG A 1 98 ? -9.356 3.034 14.490 1.00 98.62 98 ARG A N 1
ATOM 801 C CA . ARG A 1 98 ? -8.505 2.074 13.783 1.00 98.62 98 ARG A CA 1
ATOM 802 C C . ARG A 1 98 ? -8.973 1.831 12.353 1.00 98.62 98 ARG A C 1
ATOM 804 O O . ARG A 1 98 ? -8.131 1.772 11.460 1.00 98.62 98 ARG A O 1
ATOM 811 N N . ILE A 1 99 ? -10.282 1.717 12.130 1.00 98.56 99 ILE A N 1
ATOM 812 C CA . ILE A 1 99 ? -10.865 1.628 10.785 1.00 98.56 99 ILE A CA 1
ATOM 813 C C . ILE A 1 99 ? -10.480 2.869 9.980 1.00 98.56 99 ILE A C 1
ATOM 815 O O . ILE A 1 99 ? -9.908 2.730 8.904 1.00 98.56 99 ILE A O 1
ATOM 819 N N . HIS A 1 100 ? -10.680 4.064 10.538 1.00 98.50 100 HIS A N 1
ATOM 820 C CA . HIS A 1 100 ? -10.354 5.311 9.851 1.00 98.50 100 HIS A CA 1
ATOM 821 C C . HIS A 1 100 ? -8.866 5.410 9.470 1.00 98.50 100 HIS A C 1
ATOM 823 O O . HIS A 1 100 ? -8.528 5.763 8.341 1.00 98.50 100 HIS A O 1
ATOM 829 N N . MET A 1 101 ? -7.960 5.040 10.382 1.00 98.62 101 MET A N 1
ATOM 830 C CA . MET A 1 101 ? -6.518 5.015 10.106 1.00 98.62 101 MET A CA 1
ATOM 831 C C . MET A 1 101 ? -6.154 4.014 9.003 1.00 98.62 101 MET A C 1
ATOM 833 O O . MET A 1 101 ? -5.312 4.306 8.148 1.00 98.62 101 MET A O 1
ATOM 837 N N . LEU A 1 102 ? -6.771 2.830 9.012 1.00 98.69 102 LEU A N 1
ATOM 838 C CA . LEU A 1 102 ? -6.555 1.821 7.976 1.00 98.69 102 LEU A CA 1
ATOM 839 C C . LEU A 1 102 ? -7.079 2.297 6.619 1.00 98.69 102 LEU A C 1
ATOM 841 O O . LEU A 1 102 ? -6.368 2.162 5.628 1.00 98.69 102 LEU A O 1
ATOM 845 N N . GLU A 1 103 ? -8.261 2.908 6.567 1.00 98.56 103 GLU A N 1
ATOM 846 C CA . GLU A 1 103 ? -8.823 3.488 5.342 1.00 98.56 103 GLU A CA 1
ATOM 847 C C . GLU A 1 103 ? -7.918 4.584 4.766 1.00 98.56 103 GLU A C 1
ATOM 849 O O . GLU A 1 103 ? -7.605 4.562 3.574 1.00 98.56 103 GLU A O 1
ATOM 854 N N . GLN A 1 104 ? -7.416 5.494 5.608 1.00 98.62 104 GLN A N 1
ATOM 855 C CA . GLN A 1 104 ? -6.448 6.513 5.190 1.00 98.62 104 GLN A CA 1
ATOM 856 C C . GLN A 1 104 ? -5.156 5.892 4.649 1.00 98.62 104 GLN A C 1
ATOM 858 O O . GLN A 1 104 ? -4.643 6.325 3.616 1.00 98.62 104 GLN A O 1
ATOM 863 N N . THR A 1 105 ? -4.640 4.857 5.318 1.00 98.62 105 THR A N 1
ATOM 864 C CA . THR A 1 105 ? -3.422 4.158 4.883 1.00 98.62 105 THR A CA 1
ATOM 865 C C . THR A 1 105 ? -3.634 3.476 3.534 1.00 98.62 105 THR A C 1
ATOM 867 O O . THR A 1 105 ? -2.792 3.597 2.648 1.00 98.62 105 THR A O 1
ATOM 870 N N . VAL A 1 106 ? -4.774 2.806 3.344 1.00 98.69 106 VAL A N 1
ATOM 871 C CA . VAL A 1 106 ? -5.135 2.163 2.074 1.00 98.69 106 VAL A CA 1
ATOM 872 C C . VAL A 1 106 ? -5.241 3.190 0.951 1.00 98.69 106 VAL A C 1
ATOM 874 O O . VAL A 1 106 ? -4.705 2.954 -0.130 1.00 98.69 106 VAL A O 1
ATOM 877 N N . ASN A 1 107 ? -5.883 4.333 1.193 1.00 98.62 107 ASN A N 1
ATOM 878 C CA . ASN A 1 107 ? -6.000 5.390 0.188 1.00 98.62 107 ASN A CA 1
ATOM 879 C C . ASN A 1 107 ? -4.628 5.949 -0.199 1.00 98.62 107 ASN A C 1
ATOM 881 O O . ASN A 1 107 ? -4.300 5.983 -1.382 1.00 98.62 107 ASN A O 1
ATOM 885 N N . LYS A 1 108 ? -3.779 6.263 0.786 1.00 98.62 108 LYS A N 1
ATOM 886 C CA . LYS A 1 108 ? -2.415 6.742 0.534 1.00 98.62 108 LYS A CA 1
ATOM 887 C C . LYS A 1 108 ? -1.583 5.732 -0.259 1.00 98.62 108 LYS A C 1
ATOM 889 O O . LYS A 1 108 ? -0.885 6.109 -1.195 1.00 98.62 108 LYS A O 1
ATOM 894 N N . LEU A 1 109 ? -1.659 4.448 0.092 1.00 98.69 109 LEU A N 1
ATOM 895 C CA . LEU A 1 109 ? -0.937 3.396 -0.627 1.00 98.69 109 LEU A CA 1
ATOM 896 C C . LEU A 1 109 ? -1.443 3.236 -2.064 1.00 98.69 109 LEU A C 1
ATOM 898 O O . LEU A 1 109 ? -0.636 3.022 -2.963 1.00 98.69 109 LEU A O 1
ATOM 902 N N . ARG A 1 110 ? -2.752 3.372 -2.301 1.00 98.62 110 ARG A N 1
ATOM 903 C CA . ARG A 1 110 ? -3.327 3.352 -3.655 1.00 98.62 110 ARG A CA 1
ATOM 904 C C . ARG A 1 110 ? -2.854 4.533 -4.497 1.00 98.62 110 ARG A C 1
ATOM 906 O O . ARG A 1 110 ? -2.519 4.334 -5.658 1.00 98.62 110 ARG A O 1
ATOM 913 N N . GLU A 1 111 ? -2.790 5.730 -3.922 1.00 98.62 111 GLU A N 1
ATOM 914 C CA . GLU A 1 111 ? -2.263 6.919 -4.605 1.00 98.62 111 GLU A CA 1
ATOM 915 C C . GLU A 1 111 ? -0.780 6.753 -4.960 1.00 98.62 111 GLU A C 1
ATOM 917 O O . GLU A 1 111 ? -0.376 7.018 -6.091 1.00 98.62 111 GLU A O 1
ATOM 922 N N . GLN A 1 112 ? 0.029 6.249 -4.022 1.00 98.62 112 GLN A N 1
ATOM 923 C CA . GLN A 1 112 ? 1.446 5.962 -4.262 1.00 98.62 112 GLN A CA 1
ATOM 924 C C . GLN A 1 112 ? 1.639 4.881 -5.328 1.00 98.62 112 GLN A C 1
ATOM 926 O O . GLN A 1 112 ? 2.491 5.031 -6.202 1.00 98.62 112 GLN A O 1
ATOM 931 N N . LEU A 1 113 ? 0.833 3.819 -5.296 1.00 98.62 113 LEU A N 1
ATOM 932 C CA . LEU A 1 113 ? 0.856 2.785 -6.324 1.00 98.62 113 LEU A CA 1
ATOM 933 C C . LEU A 1 113 ? 0.533 3.376 -7.702 1.00 98.62 113 LEU A C 1
ATOM 935 O O . LEU A 1 113 ? 1.320 3.208 -8.624 1.00 98.62 113 LEU A O 1
ATOM 939 N N . ALA A 1 114 ? -0.549 4.147 -7.826 1.00 98.50 114 ALA A N 1
ATOM 940 C CA . ALA A 1 114 ? -0.924 4.766 -9.096 1.00 98.50 114 ALA A CA 1
ATOM 941 C C . ALA A 1 114 ? 0.164 5.716 -9.630 1.00 98.50 114 ALA A C 1
ATOM 943 O O . ALA A 1 114 ? 0.490 5.683 -10.815 1.00 98.50 114 ALA A O 1
ATOM 944 N N . SER A 1 115 ? 0.765 6.529 -8.754 1.00 98.62 115 SER A N 1
ATOM 945 C CA . SER A 1 115 ? 1.867 7.426 -9.125 1.00 98.62 115 SER A CA 1
ATOM 946 C C . SER A 1 115 ? 3.085 6.652 -9.629 1.00 98.62 115 SER A C 1
ATOM 948 O O . SER A 1 115 ? 3.634 6.972 -10.680 1.00 98.62 115 SER A O 1
ATOM 950 N N . THR A 1 116 ? 3.498 5.614 -8.901 1.00 98.50 116 THR A N 1
ATOM 951 C CA . THR A 1 116 ? 4.674 4.810 -9.269 1.00 98.50 116 THR A CA 1
ATOM 952 C C . THR A 1 116 ? 4.449 3.990 -10.539 1.00 98.50 116 THR A C 1
ATOM 954 O O . THR A 1 116 ? 5.368 3.849 -11.345 1.00 98.50 116 THR A O 1
ATOM 957 N N . GLU A 1 117 ? 3.237 3.484 -10.768 1.00 98.62 117 GLU A N 1
ATOM 958 C CA . GLU A 1 117 ? 2.874 2.787 -12.005 1.00 98.62 117 GLU A CA 1
ATOM 959 C C . GLU A 1 117 ? 2.922 3.717 -13.223 1.00 98.62 117 GLU A C 1
ATOM 961 O O . GLU A 1 117 ? 3.440 3.324 -14.274 1.00 98.62 117 GLU A O 1
ATOM 966 N N . GLU A 1 118 ? 2.439 4.955 -13.086 1.00 98.69 118 GLU A N 1
ATOM 967 C CA . GLU A 1 118 ? 2.486 5.946 -14.164 1.00 98.69 118 GLU A CA 1
ATOM 968 C C . GLU A 1 118 ? 3.923 6.389 -14.465 1.00 98.69 118 GLU A C 1
ATOM 970 O O . GLU A 1 118 ? 4.327 6.420 -15.630 1.00 98.69 118 GLU A O 1
ATOM 975 N N . GLU A 1 119 ? 4.737 6.646 -13.438 1.00 98.62 119 GLU A N 1
ATOM 976 C CA . GLU A 1 119 ? 6.166 6.934 -13.608 1.00 98.62 119 GLU A CA 1
ATOM 977 C C . GLU A 1 119 ? 6.891 5.776 -14.300 1.00 98.62 119 GLU A C 1
ATOM 979 O O . GLU A 1 119 ? 7.599 5.985 -15.285 1.00 98.62 119 GLU A O 1
ATOM 984 N N . LEU A 1 120 ? 6.654 4.537 -13.859 1.00 98.62 120 LEU A N 1
ATOM 985 C CA . LEU A 1 120 ? 7.252 3.349 -14.464 1.00 98.62 120 LEU A CA 1
ATOM 986 C C . LEU A 1 120 ? 6.859 3.211 -15.938 1.00 98.62 120 LEU A C 1
ATOM 988 O O . LEU A 1 120 ? 7.697 2.877 -16.781 1.00 98.62 120 LEU A O 1
ATOM 992 N N . LYS A 1 121 ? 5.589 3.458 -16.268 1.00 98.62 121 LYS A N 1
ATOM 993 C CA . LYS A 1 121 ? 5.090 3.429 -17.644 1.00 98.62 121 LYS A CA 1
ATOM 994 C C . LYS A 1 121 ? 5.752 4.511 -18.494 1.00 98.62 121 LYS A C 1
ATOM 996 O O . LYS A 1 121 ? 6.180 4.212 -19.611 1.00 98.62 121 LYS A O 1
ATOM 1001 N N . LYS A 1 122 ? 5.882 5.729 -17.966 1.00 98.62 122 LYS A N 1
ATOM 1002 C CA . LYS A 1 122 ? 6.556 6.845 -18.637 1.00 98.62 122 LYS A CA 1
ATOM 1003 C C . LYS A 1 122 ? 8.025 6.522 -18.905 1.00 98.62 122 LYS A C 1
ATOM 1005 O O . LYS A 1 122 ? 8.446 6.578 -20.056 1.00 98.62 122 LYS A O 1
ATOM 1010 N N . THR A 1 123 ? 8.766 6.070 -17.895 1.00 98.50 123 THR A N 1
ATOM 1011 C CA . THR A 1 123 ? 10.181 5.696 -18.042 1.00 98.50 123 THR A CA 1
ATOM 1012 C C . THR A 1 123 ? 10.373 4.537 -19.018 1.00 98.50 123 THR A C 1
ATOM 1014 O O . THR A 1 123 ? 11.309 4.549 -19.814 1.00 98.50 123 THR A O 1
ATOM 1017 N N . ARG A 1 124 ? 9.486 3.531 -19.011 1.00 98.62 124 ARG A N 1
ATOM 1018 C CA . ARG A 1 124 ? 9.536 2.435 -19.995 1.00 98.62 124 ARG A CA 1
ATOM 1019 C C . ARG A 1 124 ? 9.337 2.943 -21.417 1.00 98.62 124 ARG A C 1
ATOM 1021 O O . ARG A 1 124 ? 10.092 2.537 -22.295 1.00 98.62 124 ARG A O 1
ATOM 1028 N N . LYS A 1 125 ? 8.364 3.833 -21.625 1.00 98.69 125 LYS A N 1
ATOM 1029 C CA . LYS A 1 125 ? 8.106 4.440 -22.931 1.00 98.69 125 LYS A CA 1
ATOM 1030 C C . LYS A 1 125 ? 9.306 5.260 -23.406 1.00 98.69 125 LYS A C 1
ATOM 1032 O O . LYS A 1 125 ? 9.785 5.018 -24.502 1.00 98.69 125 LYS A O 1
ATOM 1037 N N . GLU A 1 126 ? 9.834 6.146 -22.564 1.00 98.62 126 GLU A N 1
ATOM 1038 C CA . GLU A 1 126 ? 11.024 6.950 -22.881 1.00 98.62 126 GLU A CA 1
ATOM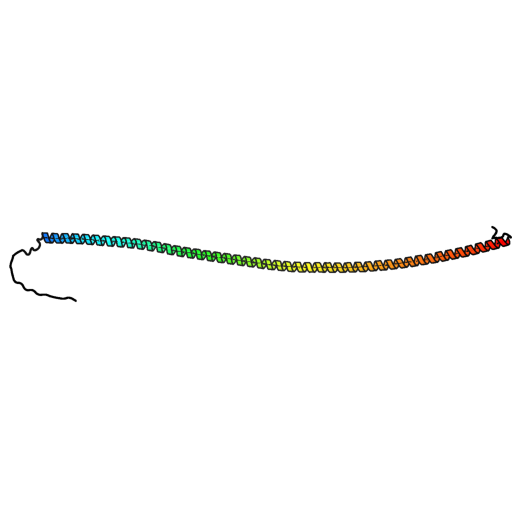 1039 C C . GLU A 1 126 ? 12.225 6.066 -23.235 1.00 98.62 126 GLU A C 1
ATOM 1041 O O . GLU A 1 126 ? 12.911 6.307 -24.225 1.00 98.62 126 GLU A O 1
ATOM 1046 N N . ARG A 1 127 ? 12.453 4.991 -22.471 1.00 98.62 127 ARG A N 1
ATOM 1047 C CA . ARG A 1 127 ? 13.509 4.015 -22.759 1.00 98.62 127 ARG A CA 1
ATOM 1048 C C . ARG A 1 127 ? 13.299 3.343 -24.112 1.00 98.62 127 ARG A C 1
ATOM 1050 O O . ARG A 1 127 ? 14.265 3.183 -24.855 1.00 98.62 127 ARG A O 1
ATOM 1057 N N . ASP A 1 128 ? 12.078 2.910 -24.412 1.00 98.56 128 ASP A N 1
ATOM 1058 C CA . ASP A 1 128 ? 11.754 2.259 -25.683 1.00 98.56 128 ASP A CA 1
ATOM 1059 C C . ASP A 1 128 ? 11.906 3.228 -26.866 1.00 98.56 128 ASP A C 1
ATOM 1061 O O . ASP A 1 128 ? 12.432 2.832 -27.902 1.00 98.56 128 ASP A O 1
ATOM 1065 N N . ASP A 1 129 ? 11.517 4.492 -26.701 1.00 98.62 129 ASP A N 1
ATOM 1066 C CA . ASP A 1 129 ? 11.648 5.533 -27.724 1.00 98.62 129 ASP A CA 1
ATOM 1067 C C . ASP A 1 129 ? 13.129 5.848 -28.004 1.00 98.62 129 ASP A C 1
ATOM 1069 O O . ASP A 1 129 ? 13.556 5.779 -29.155 1.00 98.62 129 ASP A O 1
ATOM 1073 N N . ILE A 1 130 ? 13.948 6.045 -26.961 1.00 98.56 130 ILE A N 1
ATOM 1074 C CA . ILE A 1 130 ? 15.409 6.228 -27.094 1.00 98.56 130 ILE A CA 1
ATOM 1075 C C . ILE A 1 130 ? 16.057 5.011 -27.759 1.00 98.56 130 ILE A C 1
ATOM 1077 O O . ILE A 1 130 ? 17.007 5.142 -28.530 1.00 98.56 130 ILE A O 1
ATOM 1081 N N . ARG A 1 131 ? 15.588 3.802 -27.435 1.00 98.62 131 ARG A N 1
ATOM 1082 C CA . ARG A 1 131 ? 16.111 2.583 -28.052 1.00 98.62 131 ARG A CA 1
ATOM 1083 C C . ARG A 1 131 ? 15.808 2.554 -29.549 1.00 98.62 131 ARG A C 1
ATOM 1085 O O . ARG A 1 131 ? 16.722 2.267 -30.310 1.00 98.62 131 ARG A O 1
ATOM 1092 N N . ARG A 1 132 ? 14.577 2.879 -29.958 1.00 98.62 132 ARG A N 1
ATOM 1093 C CA . ARG A 1 132 ? 14.206 2.945 -31.381 1.00 98.62 132 ARG A CA 1
ATOM 1094 C C . ARG A 1 132 ? 15.040 3.972 -32.134 1.00 98.62 132 ARG A C 1
ATOM 1096 O O . ARG A 1 132 ? 15.600 3.625 -33.161 1.00 98.62 132 ARG A O 1
ATOM 1103 N N . GLU A 1 133 ? 15.194 5.174 -31.585 1.00 98.69 133 GLU A N 1
ATOM 1104 C CA . GLU A 1 133 ? 16.021 6.224 -32.194 1.00 98.69 133 GLU A CA 1
ATOM 1105 C C . GLU A 1 133 ? 17.471 5.753 -32.388 1.00 98.69 133 GLU A C 1
ATOM 1107 O O . GLU A 1 133 ? 18.058 5.924 -33.454 1.00 98.69 133 GLU A O 1
ATOM 1112 N N . LYS A 1 134 ? 18.051 5.087 -31.381 1.00 98.62 134 LYS A N 1
ATOM 1113 C CA . LYS A 1 134 ? 19.399 4.515 -31.501 1.00 98.62 134 LYS A CA 1
ATOM 1114 C C . LYS A 1 134 ? 19.479 3.413 -32.552 1.00 98.62 134 LYS A C 1
ATOM 1116 O O . LYS A 1 134 ? 20.452 3.388 -33.299 1.00 98.62 134 LYS A O 1
ATOM 1121 N N . ASP A 1 135 ? 18.497 2.518 -32.601 1.00 98.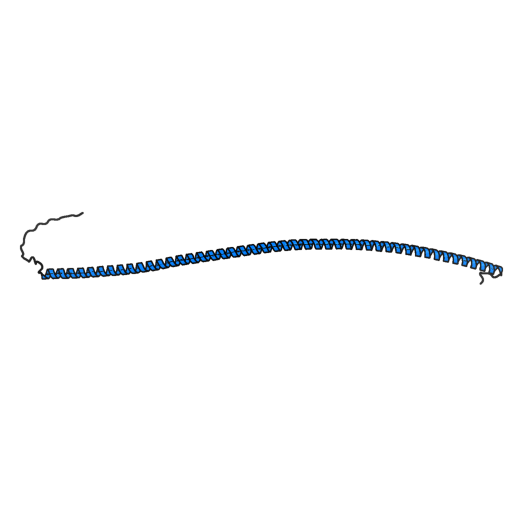75 135 ASP A N 1
ATOM 1122 C CA . ASP A 1 135 ? 18.453 1.433 -33.585 1.00 98.75 135 ASP A CA 1
ATOM 1123 C C . ASP A 1 135 ? 18.306 1.995 -35.018 1.00 98.75 135 ASP A C 1
ATOM 1125 O O . ASP A 1 135 ? 18.966 1.507 -35.936 1.00 98.75 135 ASP A O 1
ATOM 1129 N N . GLU A 1 136 ? 17.528 3.067 -35.206 1.00 98.69 136 GLU A N 1
ATOM 1130 C CA . GLU A 1 136 ? 17.397 3.795 -36.478 1.00 98.69 136 GLU A CA 1
ATOM 1131 C C . GLU A 1 136 ? 18.722 4.441 -36.908 1.00 98.69 136 GLU A C 1
ATOM 1133 O O . GLU A 1 136 ? 19.159 4.248 -38.043 1.00 98.69 136 GLU A O 1
ATOM 1138 N N . ILE A 1 137 ? 19.410 5.134 -35.993 1.00 98.56 137 ILE A N 1
ATOM 1139 C CA . ILE A 1 137 ? 20.727 5.734 -36.262 1.00 98.56 137 ILE A CA 1
ATOM 1140 C C . ILE A 1 137 ? 21.757 4.656 -36.617 1.00 98.56 137 ILE A C 1
ATOM 1142 O O . ILE A 1 137 ? 22.562 4.841 -37.530 1.00 98.56 137 ILE A O 1
ATOM 1146 N N . ILE A 1 138 ? 21.753 3.522 -35.908 1.00 98.69 138 ILE A N 1
ATOM 1147 C CA . ILE A 1 138 ? 22.653 2.400 -36.207 1.00 98.69 138 ILE A CA 1
ATOM 1148 C C . ILE A 1 138 ? 22.392 1.876 -37.620 1.00 98.69 138 ILE A C 1
ATOM 1150 O O . ILE A 1 138 ? 23.350 1.695 -38.371 1.00 98.69 138 ILE A O 1
ATOM 1154 N N . ALA A 1 139 ? 21.128 1.676 -37.997 1.00 98.62 139 ALA A N 1
ATOM 1155 C CA . ALA A 1 139 ? 20.766 1.205 -39.330 1.00 98.62 139 ALA A CA 1
ATOM 1156 C C . ALA A 1 139 ? 21.182 2.198 -40.431 1.00 98.62 139 ALA A C 1
ATOM 1158 O O . ALA A 1 139 ? 21.716 1.787 -41.460 1.00 98.62 139 ALA A O 1
ATOM 1159 N N . GLU A 1 140 ? 20.997 3.503 -40.209 1.00 98.62 140 GLU A N 1
ATOM 1160 C CA . GLU A 1 140 ? 21.429 4.544 -41.150 1.00 98.62 140 GLU A CA 1
ATOM 1161 C C . GLU A 1 140 ? 22.955 4.556 -41.324 1.00 98.62 140 GLU A C 1
ATOM 1163 O O . GLU A 1 140 ? 23.464 4.612 -42.448 1.00 98.62 140 GLU A O 1
ATOM 1168 N N . LEU A 1 141 ? 23.701 4.467 -40.220 1.00 98.62 141 LEU A N 1
ATOM 1169 C CA . LEU A 1 141 ? 25.161 4.423 -40.258 1.00 98.62 141 LEU A CA 1
ATOM 1170 C C . LEU A 1 141 ? 25.676 3.158 -40.947 1.00 98.62 141 LEU A C 1
ATOM 1172 O O . LEU A 1 141 ? 26.611 3.257 -41.739 1.00 98.62 141 LEU A O 1
ATOM 1176 N N . GLN A 1 142 ? 25.064 2.000 -40.689 1.00 98.62 142 GLN A N 1
ATOM 1177 C CA . GLN A 1 142 ? 25.387 0.746 -41.377 1.00 98.62 142 GLN A CA 1
ATOM 1178 C C . GLN A 1 142 ? 25.158 0.872 -42.882 1.00 98.62 142 GLN A C 1
ATOM 1180 O O . GLN A 1 142 ? 26.080 0.630 -43.652 1.00 98.62 142 GLN A O 1
ATOM 1185 N N . PHE A 1 143 ? 23.993 1.373 -43.301 1.00 98.62 143 PHE A N 1
ATOM 1186 C CA . PHE A 1 143 ? 23.706 1.606 -44.717 1.00 98.62 143 PHE A CA 1
ATOM 1187 C C . PHE A 1 143 ? 24.740 2.526 -45.379 1.00 98.62 143 PHE A C 1
ATOM 1189 O O . PHE A 1 143 ? 25.186 2.278 -46.500 1.00 98.62 143 PHE A O 1
ATOM 1196 N N . LYS A 1 144 ? 25.148 3.597 -44.688 1.00 98.56 144 LYS A N 1
ATOM 1197 C CA . LYS A 1 144 ? 26.160 4.524 -45.202 1.00 98.56 144 LYS A CA 1
ATOM 1198 C C . LYS A 1 144 ? 27.534 3.867 -45.326 1.00 98.56 144 LYS A C 1
ATOM 1200 O O . LYS A 1 144 ? 28.228 4.141 -46.302 1.00 98.56 144 LYS A O 1
ATOM 1205 N N . ILE A 1 145 ? 27.919 3.037 -44.356 1.00 98.56 145 ILE A N 1
ATOM 1206 C CA . ILE A 1 145 ? 29.163 2.260 -44.404 1.00 98.56 145 ILE A CA 1
ATOM 1207 C C . ILE A 1 145 ? 29.123 1.311 -45.601 1.00 98.56 145 ILE A C 1
ATOM 1209 O O . ILE A 1 145 ? 29.994 1.425 -46.456 1.00 98.56 145 ILE A O 1
ATOM 1213 N N . ASP A 1 146 ? 28.077 0.495 -45.733 1.00 98.56 146 ASP A N 1
ATOM 1214 C CA . ASP A 1 146 ? 27.927 -0.468 -46.832 1.00 98.56 146 ASP A CA 1
ATOM 1215 C C . ASP A 1 146 ? 27.972 0.229 -48.204 1.00 98.56 146 ASP A C 1
ATOM 1217 O O . ASP A 1 146 ? 28.632 -0.223 -49.143 1.00 98.56 146 ASP A O 1
ATOM 1221 N N . HIS A 1 147 ? 27.309 1.385 -48.326 1.00 98.31 147 HIS A N 1
ATOM 1222 C CA . HIS A 1 147 ? 27.335 2.183 -49.549 1.00 98.31 147 HIS A CA 1
ATOM 1223 C C . HIS A 1 147 ? 28.739 2.719 -49.867 1.00 98.31 147 HIS A C 1
ATOM 1225 O O . HIS A 1 147 ? 29.173 2.677 -51.020 1.00 98.31 147 HIS A O 1
ATOM 1231 N N . MET A 1 148 ? 29.455 3.224 -48.858 1.00 98.31 148 MET A N 1
ATOM 1232 C CA . MET A 1 148 ? 30.825 3.709 -49.028 1.00 98.31 148 MET A CA 1
ATOM 1233 C C . MET A 1 148 ? 31.796 2.573 -49.361 1.00 98.31 148 MET A C 1
ATOM 1235 O O . MET A 1 148 ? 32.653 2.757 -50.222 1.00 98.31 148 MET A O 1
ATOM 1239 N N . GLU A 1 149 ? 31.655 1.411 -48.725 1.00 98.19 149 GLU A N 1
ATOM 1240 C CA . GLU A 1 149 ? 32.450 0.215 -49.014 1.00 98.19 149 GLU A CA 1
ATOM 1241 C C . GLU A 1 149 ? 32.263 -0.227 -50.465 1.00 98.19 149 GLU A C 1
ATOM 1243 O O . GLU A 1 149 ? 33.252 -0.373 -51.182 1.00 98.19 149 GLU A O 1
ATOM 1248 N N . SER A 1 150 ? 31.017 -0.314 -50.940 1.00 98.31 150 SER A N 1
ATOM 1249 C CA . SER A 1 150 ? 30.718 -0.651 -52.336 1.00 98.31 150 SER A CA 1
ATOM 1250 C C . SER A 1 150 ? 31.286 0.378 -53.326 1.00 98.31 150 SER A C 1
ATOM 1252 O O . SER A 1 150 ? 31.839 0.011 -54.365 1.00 98.31 150 SER A O 1
ATOM 1254 N N . ALA A 1 151 ? 31.216 1.674 -52.999 1.00 98.12 151 ALA A N 1
ATOM 1255 C CA . ALA A 1 151 ? 31.801 2.724 -53.831 1.00 98.12 151 ALA A CA 1
ATOM 1256 C C . ALA A 1 151 ? 33.335 2.621 -53.900 1.00 98.12 151 ALA A C 1
ATOM 1258 O O . ALA A 1 151 ? 33.912 2.745 -54.982 1.00 98.12 151 ALA A O 1
ATOM 1259 N N . TYR A 1 152 ? 34.006 2.372 -52.770 1.00 98.00 152 TYR A N 1
ATOM 1260 C CA . TYR A 1 152 ? 35.456 2.169 -52.748 1.00 98.00 152 TYR A CA 1
ATOM 1261 C C . TYR A 1 152 ? 35.870 0.905 -53.491 1.00 98.00 152 TYR A C 1
ATOM 1263 O O . TYR A 1 152 ? 36.838 0.941 -54.249 1.00 98.00 152 TYR A O 1
ATOM 1271 N N . GLU A 1 153 ? 35.127 -0.185 -53.317 1.00 98.12 153 GLU A N 1
ATOM 1272 C CA . GLU A 1 153 ? 35.347 -1.428 -54.043 1.00 98.12 153 GLU A CA 1
ATOM 1273 C C . GLU A 1 153 ? 35.255 -1.199 -55.556 1.00 98.12 153 GLU A C 1
ATOM 1275 O O . GLU A 1 153 ? 36.162 -1.601 -56.283 1.00 98.12 153 GLU A O 1
ATOM 1280 N N . SER A 1 154 ? 34.229 -0.488 -56.033 1.00 98.12 154 SER A N 1
ATOM 1281 C CA . SER A 1 154 ? 34.079 -0.155 -57.454 1.00 98.12 154 SER A CA 1
ATOM 1282 C C . SER A 1 154 ? 35.247 0.680 -57.986 1.00 98.12 154 SER A C 1
ATOM 1284 O O . SER A 1 154 ? 35.788 0.360 -59.041 1.00 98.12 154 SER A O 1
ATOM 1286 N N . VAL A 1 155 ? 35.686 1.711 -57.254 1.00 98.12 155 VAL A N 1
ATOM 1287 C CA . VAL A 1 155 ? 36.823 2.553 -57.673 1.00 98.12 155 VAL A CA 1
ATOM 1288 C C . VAL A 1 155 ? 38.125 1.752 -57.726 1.00 98.12 155 VAL A C 1
ATOM 1290 O O . VAL A 1 155 ? 38.931 1.952 -58.636 1.00 98.12 155 VAL A O 1
ATOM 1293 N N . LEU A 1 156 ? 38.347 0.855 -56.762 1.00 98.00 156 LEU A N 1
ATOM 1294 C CA . LEU A 1 156 ? 39.531 -0.003 -56.736 1.00 98.00 156 LEU A CA 1
ATOM 1295 C C . LEU A 1 156 ? 39.527 -0.999 -57.897 1.00 98.00 156 LEU A C 1
ATOM 1297 O O . LEU A 1 156 ? 40.549 -1.119 -58.570 1.00 98.00 156 LEU A O 1
ATOM 1301 N N . HIS A 1 157 ? 38.398 -1.659 -58.167 1.00 98.19 157 HIS A N 1
ATOM 1302 C CA . HIS A 1 157 ? 38.260 -2.559 -59.315 1.00 98.19 157 HIS A CA 1
ATOM 1303 C C . HIS A 1 157 ? 38.514 -1.819 -60.634 1.00 98.19 157 HIS A C 1
ATOM 1305 O O . HIS A 1 157 ? 39.388 -2.228 -61.393 1.00 98.19 157 HIS A O 1
ATOM 1311 N N . ASP A 1 158 ? 37.881 -0.662 -60.847 1.00 97.94 158 ASP A N 1
ATOM 1312 C CA . ASP A 1 158 ? 38.103 0.168 -62.038 1.00 97.94 158 ASP A CA 1
ATOM 1313 C C . ASP A 1 158 ? 39.578 0.572 -62.205 1.00 97.94 158 ASP A C 1
ATOM 1315 O O . ASP A 1 158 ? 40.107 0.621 -63.321 1.00 97.94 158 ASP A O 1
ATOM 1319 N N . ALA A 1 159 ? 40.260 0.907 -61.106 1.00 97.75 159 ALA A N 1
ATOM 1320 C CA . ALA A 1 159 ? 41.671 1.272 -61.132 1.00 97.75 159 ALA A CA 1
ATOM 1321 C C . ALA A 1 159 ? 42.560 0.070 -61.482 1.00 97.75 159 ALA A C 1
ATOM 1323 O O . ALA A 1 159 ? 43.459 0.207 -62.319 1.00 97.75 159 ALA A O 1
ATOM 1324 N N . PHE A 1 160 ? 42.302 -1.094 -60.881 1.00 98.00 160 PHE A N 1
ATOM 1325 C CA . PHE A 1 160 ? 43.041 -2.322 -61.163 1.00 98.00 160 PHE A CA 1
ATOM 1326 C C . PHE A 1 160 ? 42.813 -2.813 -62.592 1.00 98.00 160 PHE A C 1
ATOM 1328 O O . PHE A 1 160 ? 43.795 -3.129 -63.263 1.00 98.00 160 PHE A O 1
ATOM 1335 N N . ASP A 1 161 ? 41.585 -2.769 -63.106 1.00 97.81 161 ASP A N 1
ATOM 1336 C CA . ASP A 1 161 ? 41.269 -3.139 -64.489 1.00 97.81 161 ASP A CA 1
ATOM 1337 C C . ASP A 1 161 ? 41.995 -2.226 -65.484 1.00 97.81 161 ASP A C 1
ATOM 1339 O O . ASP A 1 161 ? 42.647 -2.690 -66.421 1.00 97.81 161 ASP A O 1
ATOM 1343 N N . ARG A 1 162 ? 41.992 -0.907 -65.242 1.00 97.31 162 ARG A N 1
ATOM 1344 C CA . ARG A 1 162 ? 42.762 0.048 -66.062 1.00 97.31 162 ARG A CA 1
ATOM 1345 C C . ARG A 1 162 ? 44.264 -0.210 -65.998 1.00 97.31 162 ARG A C 1
ATOM 1347 O O . ARG A 1 162 ? 44.959 0.003 -66.992 1.00 97.31 162 ARG A O 1
ATOM 1354 N N . MET A 1 163 ? 44.791 -0.601 -64.838 1.00 97.50 163 MET A N 1
ATOM 1355 C CA . MET A 1 163 ? 46.199 -0.972 -64.702 1.00 97.50 163 MET A CA 1
ATOM 1356 C C . MET A 1 163 ? 46.511 -2.271 -65.448 1.00 97.50 163 MET A C 1
ATOM 1358 O O . MET A 1 163 ? 47.534 -2.321 -66.128 1.00 97.50 163 MET A O 1
ATOM 1362 N N . ALA A 1 164 ? 45.635 -3.274 -65.376 1.00 97.56 164 ALA A N 1
ATOM 1363 C CA . ALA A 1 164 ? 45.779 -4.541 -66.086 1.00 97.56 164 ALA A CA 1
ATOM 1364 C C . ALA A 1 164 ? 45.836 -4.322 -67.603 1.00 97.56 164 ALA A C 1
ATOM 1366 O O . ALA A 1 164 ? 46.804 -4.746 -68.232 1.00 97.56 164 ALA A O 1
ATOM 1367 N N . VAL A 1 165 ? 44.897 -3.545 -68.160 1.00 97.69 165 VAL A N 1
ATOM 1368 C CA . VAL A 1 165 ? 44.892 -3.177 -69.588 1.00 97.69 165 VAL A CA 1
ATOM 1369 C C . VAL A 1 165 ? 46.196 -2.478 -69.983 1.00 97.69 165 VAL A C 1
ATOM 1371 O O . VAL A 1 165 ? 46.822 -2.847 -70.968 1.00 97.69 165 VAL A O 1
ATOM 1374 N N . LYS A 1 166 ? 46.680 -1.516 -69.184 1.00 97.56 166 LYS A N 1
ATOM 1375 C CA . LYS A 1 166 ? 47.950 -0.823 -69.475 1.00 97.56 166 LYS A CA 1
ATOM 1376 C C . LYS A 1 166 ? 49.163 -1.753 -69.463 1.00 97.56 166 LYS A C 1
ATOM 1378 O O . LYS A 1 166 ? 50.088 -1.538 -70.247 1.00 97.56 166 LYS A O 1
ATOM 1383 N N . VAL A 1 167 ? 49.199 -2.723 -68.549 1.00 97.69 167 VAL A N 1
ATOM 1384 C CA . VAL A 1 167 ? 50.276 -3.722 -68.473 1.00 97.69 167 VAL A CA 1
ATOM 1385 C C . VAL A 1 167 ? 50.222 -4.646 -69.685 1.00 97.69 167 VAL A C 1
ATOM 1387 O O . VAL A 1 167 ? 51.262 -4.918 -70.280 1.00 97.69 167 VAL A O 1
ATOM 1390 N N . GLU A 1 168 ? 49.030 -5.077 -70.085 1.00 97.19 168 GLU A N 1
ATOM 1391 C CA . GLU A 1 168 ? 48.826 -5.925 -71.258 1.00 97.19 168 GLU A CA 1
ATOM 1392 C C . GLU A 1 168 ? 49.201 -5.193 -72.557 1.00 97.19 168 GLU A C 1
ATOM 1394 O O . GLU A 1 168 ? 49.983 -5.716 -73.351 1.00 97.19 168 GLU A O 1
ATOM 1399 N N . ASP A 1 169 ? 48.793 -3.930 -72.708 1.00 97.06 169 ASP A N 1
ATOM 1400 C CA . ASP A 1 169 ? 49.187 -3.059 -73.822 1.00 97.06 169 ASP A CA 1
ATOM 1401 C C . ASP A 1 169 ? 50.701 -2.801 -73.862 1.00 97.06 169 ASP A C 1
ATOM 1403 O O . ASP A 1 169 ? 51.306 -2.700 -74.932 1.00 97.06 169 ASP A O 1
ATOM 1407 N N . ALA A 1 170 ? 51.342 -2.622 -72.702 1.00 97.19 170 ALA A N 1
ATOM 1408 C CA . ALA A 1 170 ? 52.792 -2.453 -72.620 1.00 97.19 170 ALA A CA 1
ATOM 1409 C C . ALA A 1 170 ? 53.524 -3.742 -73.013 1.00 97.19 170 ALA A C 1
ATOM 1411 O O . ALA A 1 170 ? 54.475 -3.688 -73.792 1.00 97.19 170 ALA A O 1
ATOM 1412 N N . ARG A 1 171 ? 53.044 -4.895 -72.536 1.00 96.88 171 ARG A N 1
ATOM 1413 C CA . ARG A 1 171 ? 53.573 -6.211 -72.897 1.00 96.88 171 ARG A CA 1
ATOM 1414 C C . ARG A 1 171 ? 53.447 -6.469 -74.399 1.00 96.88 171 ARG A C 1
ATOM 1416 O O . ARG A 1 171 ? 54.440 -6.834 -75.018 1.00 96.88 171 ARG A O 1
ATOM 1423 N N . ALA A 1 172 ? 52.274 -6.232 -74.986 1.00 96.62 172 ALA A N 1
ATOM 1424 C CA . ALA A 1 172 ? 52.038 -6.422 -76.417 1.00 96.62 172 ALA A CA 1
ATOM 1425 C C . ALA A 1 172 ? 52.958 -5.536 -77.275 1.00 96.62 172 ALA A C 1
ATOM 1427 O O . ALA A 1 172 ? 53.515 -5.999 -78.271 1.00 96.62 172 ALA A O 1
ATOM 1428 N N . ARG A 1 173 ? 53.178 -4.278 -76.863 1.00 96.69 173 ARG A N 1
ATOM 1429 C CA . ARG A 1 173 ? 54.135 -3.377 -77.526 1.00 96.69 173 ARG A CA 1
ATOM 1430 C C . ARG A 1 173 ? 55.571 -3.888 -77.438 1.00 96.69 173 ARG A C 1
ATOM 1432 O O . ARG A 1 173 ? 56.252 -3.905 -78.456 1.00 96.69 173 ARG A O 1
ATOM 1439 N N . TRP A 1 174 ? 56.018 -4.346 -76.269 1.00 96.88 174 TRP A N 1
ATOM 1440 C CA . TRP A 1 174 ? 57.360 -4.920 -76.123 1.00 96.88 174 TRP A CA 1
ATOM 1441 C C . TRP A 1 174 ? 57.551 -6.208 -76.926 1.00 96.88 174 TRP A C 1
ATOM 1443 O O . TRP A 1 174 ? 58.613 -6.396 -77.511 1.00 96.88 174 TRP A O 1
ATOM 1453 N N . GLU A 1 175 ? 56.548 -7.085 -76.990 1.00 96.38 175 GLU A N 1
ATOM 1454 C CA . GLU A 1 175 ? 56.604 -8.299 -77.816 1.00 96.38 175 GLU A CA 1
ATOM 1455 C C . GLU A 1 175 ? 56.681 -7.958 -79.314 1.00 96.38 175 GLU A C 1
ATOM 1457 O O . GLU A 1 175 ? 57.461 -8.573 -80.046 1.00 96.38 175 GLU A O 1
ATOM 1462 N N . MET A 1 176 ? 55.940 -6.938 -79.761 1.00 95.44 176 MET A N 1
ATOM 1463 C CA . MET A 1 176 ? 56.005 -6.423 -81.131 1.00 95.44 176 MET A CA 1
ATOM 1464 C C . MET A 1 176 ? 57.379 -5.820 -81.449 1.00 95.44 176 MET A C 1
ATOM 1466 O O . MET A 1 176 ? 58.016 -6.243 -82.411 1.00 95.44 176 MET A O 1
ATOM 1470 N N . GLU A 1 177 ? 57.873 -4.895 -80.620 1.00 95.56 177 GLU A N 1
ATOM 1471 C CA . GLU A 1 177 ? 59.202 -4.287 -80.779 1.00 95.56 177 GLU A CA 1
ATOM 1472 C C . GLU A 1 177 ? 60.313 -5.347 -80.752 1.00 95.56 177 GLU A C 1
ATOM 1474 O O . GLU A 1 177 ? 61.227 -5.314 -81.576 1.00 95.56 177 GLU A O 1
ATOM 1479 N N . SER A 1 178 ? 60.224 -6.325 -79.845 1.00 94.50 178 SER A N 1
ATOM 1480 C CA . SER A 1 178 ? 61.172 -7.439 -79.768 1.00 94.50 178 SER A CA 1
ATOM 1481 C C . SER A 1 178 ? 61.154 -8.282 -81.042 1.00 94.50 178 SER A C 1
ATOM 1483 O O . SER A 1 178 ? 62.221 -8.576 -81.582 1.00 94.50 178 SER A O 1
ATOM 1485 N N . SER A 1 179 ? 59.968 -8.607 -81.566 1.00 93.88 179 SER A N 1
ATOM 1486 C CA . SER A 1 179 ? 59.811 -9.354 -82.820 1.00 93.88 179 SER A CA 1
ATOM 1487 C C . SER A 1 179 ? 60.375 -8.580 -84.014 1.00 93.88 179 SER A C 1
ATOM 1489 O O . SER A 1 179 ? 61.088 -9.151 -84.836 1.00 93.88 179 SER A O 1
ATOM 1491 N N . GLU A 1 180 ? 60.126 -7.269 -84.094 1.00 94.31 180 GLU A N 1
ATOM 1492 C CA . GLU A 1 180 ? 60.703 -6.415 -85.136 1.00 94.31 180 GLU A CA 1
ATOM 1493 C C . GLU A 1 180 ? 62.231 -6.364 -85.067 1.00 94.31 180 GLU A C 1
ATOM 1495 O O . GLU A 1 180 ? 62.895 -6.405 -86.102 1.00 94.31 180 GLU A O 1
ATOM 1500 N N . ILE A 1 181 ? 62.804 -6.250 -83.865 1.00 93.88 181 ILE A N 1
ATOM 1501 C CA . ILE A 1 181 ? 64.258 -6.249 -83.667 1.00 93.88 181 ILE A CA 1
ATOM 1502 C C . ILE A 1 181 ? 64.845 -7.608 -84.056 1.00 93.88 181 ILE A C 1
ATOM 1504 O O . ILE A 1 181 ? 65.855 -7.652 -84.757 1.00 93.88 181 ILE A O 1
ATOM 1508 N N . GLN A 1 182 ? 64.222 -8.711 -83.634 1.00 91.56 182 GLN A N 1
ATOM 1509 C CA . GLN A 1 182 ? 64.648 -10.061 -84.007 1.00 91.56 182 GLN A CA 1
ATOM 1510 C C . GLN A 1 182 ? 64.629 -10.252 -85.526 1.00 91.56 182 GLN A C 1
ATOM 1512 O O . GLN A 1 182 ? 65.606 -10.748 -86.084 1.00 91.56 182 GLN A O 1
ATOM 1517 N N . GLU A 1 183 ? 63.570 -9.806 -86.202 1.00 91.00 183 GLU A N 1
ATOM 1518 C CA . GLU A 1 183 ? 63.450 -9.904 -87.656 1.00 91.00 183 GLU A CA 1
ATOM 1519 C C . GLU A 1 183 ? 64.485 -9.026 -88.378 1.00 91.00 183 GLU A C 1
ATOM 1521 O O . GLU A 1 183 ? 65.173 -9.508 -89.277 1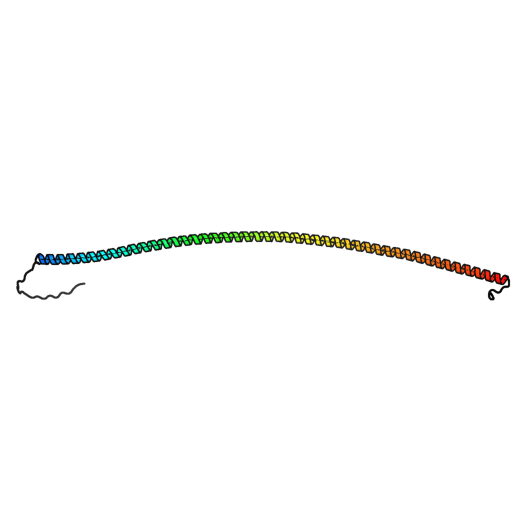.00 91.00 183 GLU A O 1
ATOM 1526 N N . LYS A 1 184 ? 64.686 -7.775 -87.939 1.00 91.69 184 LYS A N 1
ATOM 1527 C CA . LYS A 1 184 ? 65.744 -6.889 -88.466 1.00 91.69 184 LYS A CA 1
ATOM 1528 C C . LYS A 1 184 ? 67.131 -7.518 -88.309 1.00 91.69 184 LYS A C 1
ATOM 1530 O O . LYS A 1 184 ? 67.911 -7.528 -89.256 1.00 91.69 184 LYS A O 1
ATOM 1535 N N . ASN A 1 185 ? 67.432 -8.087 -87.142 1.00 89.62 185 ASN A N 1
ATOM 1536 C CA . ASN A 1 185 ? 68.710 -8.758 -86.888 1.00 89.62 185 ASN A CA 1
ATOM 1537 C C . ASN A 1 185 ? 68.883 -10.011 -87.758 1.00 89.62 185 ASN A C 1
ATOM 1539 O O . ASN A 1 185 ? 69.969 -10.245 -88.287 1.00 89.62 185 ASN A O 1
ATOM 1543 N N . LYS A 1 186 ? 67.818 -10.800 -87.941 1.00 89.19 186 LYS A N 1
ATOM 1544 C CA . LYS A 1 186 ? 67.808 -11.978 -88.816 1.00 89.19 186 LYS A CA 1
ATOM 1545 C C . LYS A 1 186 ? 68.098 -11.600 -90.270 1.00 89.19 186 LYS A C 1
ATOM 1547 O O . LYS A 1 186 ? 68.897 -12.270 -90.919 1.00 89.19 186 LYS A O 1
ATOM 1552 N N . GLN A 1 187 ? 67.481 -10.526 -90.764 1.00 88.00 187 GLN A N 1
ATOM 1553 C CA . GLN A 1 187 ? 67.733 -9.989 -92.104 1.00 88.00 187 GLN A CA 1
ATOM 1554 C C . GLN A 1 187 ? 69.182 -9.520 -92.254 1.00 88.00 187 GLN A C 1
ATOM 1556 O O . GLN A 1 187 ? 69.844 -9.897 -93.216 1.00 88.00 187 GLN A O 1
ATOM 1561 N N . LEU A 1 188 ? 69.708 -8.790 -91.268 1.00 88.88 188 LEU A N 1
ATOM 1562 C CA . LEU A 1 188 ? 71.090 -8.314 -91.285 1.00 88.88 188 LEU A CA 1
ATOM 1563 C C . LEU A 1 188 ? 72.095 -9.481 -91.326 1.00 88.88 188 LEU A C 1
ATOM 1565 O O . LEU A 1 188 ? 73.020 -9.470 -92.128 1.00 88.88 188 LEU A O 1
ATOM 1569 N N . LEU A 1 189 ? 71.898 -10.529 -90.517 1.00 87.81 189 LEU A N 1
ATOM 1570 C CA . LEU A 1 189 ? 72.749 -11.730 -90.547 1.00 87.81 189 LEU A CA 1
ATOM 1571 C C . LEU A 1 189 ? 72.769 -12.395 -91.933 1.00 87.81 189 LEU A C 1
ATOM 1573 O O . LEU A 1 189 ? 73.844 -12.754 -92.419 1.00 87.81 189 LEU A O 1
ATOM 1577 N N . LEU A 1 190 ? 71.606 -12.490 -92.589 1.00 85.94 190 LEU A N 1
ATOM 1578 C CA . LEU A 1 190 ? 71.499 -12.997 -93.960 1.00 85.94 190 LEU A CA 1
ATOM 1579 C C . LEU A 1 190 ? 72.259 -12.116 -94.963 1.00 85.94 190 LEU A C 1
ATOM 1581 O O . LEU A 1 190 ? 72.946 -12.658 -95.827 1.00 85.94 190 LEU A O 1
ATOM 1585 N N . GLU A 1 191 ? 72.187 -10.785 -94.841 1.00 86.81 191 GLU A N 1
ATOM 1586 C CA . GLU A 1 191 ? 72.955 -9.846 -95.681 1.00 86.81 191 GLU A CA 1
ATOM 1587 C C . GLU A 1 191 ? 74.475 -10.040 -95.543 1.00 86.81 191 GLU A C 1
ATOM 1589 O O . GLU A 1 191 ? 75.209 -9.885 -96.519 1.00 86.81 191 GLU A O 1
ATOM 1594 N N . PHE A 1 192 ? 74.953 -10.445 -94.362 1.00 84.62 192 PHE A N 1
ATOM 1595 C CA . PHE A 1 192 ? 76.362 -10.775 -94.108 1.00 84.62 192 PHE A CA 1
ATOM 1596 C C . PHE A 1 192 ? 76.749 -12.223 -94.475 1.00 84.62 192 PHE A C 1
ATOM 1598 O O . PHE A 1 192 ? 77.902 -12.612 -94.280 1.00 84.62 192 PHE A O 1
ATOM 1605 N N . GLY A 1 193 ? 75.829 -13.026 -95.026 1.00 77.94 193 GLY A N 1
ATOM 1606 C CA . GLY A 1 193 ? 76.083 -14.410 -95.444 1.00 77.94 193 GLY A CA 1
ATOM 1607 C C . GLY A 1 193 ? 76.112 -15.434 -94.302 1.00 77.94 193 GLY A C 1
ATOM 1608 O O . GLY A 1 193 ? 76.577 -16.555 -94.505 1.00 77.94 193 GLY A O 1
ATOM 1609 N N . LEU A 1 194 ? 75.628 -15.067 -93.113 1.00 77.19 194 LEU A N 1
AT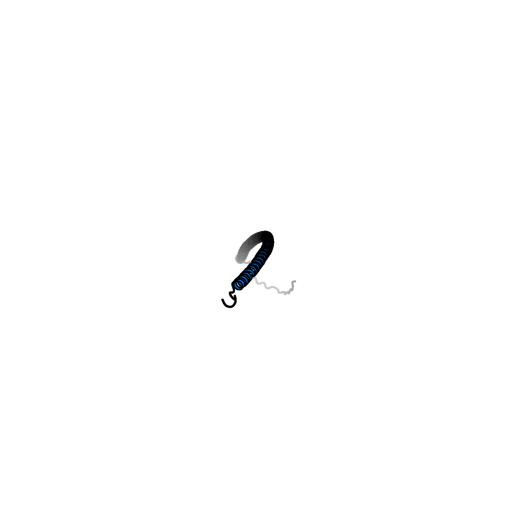OM 1610 C CA . LEU A 1 194 ? 75.502 -15.949 -91.952 1.00 77.19 194 LEU A CA 1
ATOM 1611 C C . LEU A 1 194 ? 74.066 -16.483 -91.882 1.00 77.19 194 LEU A C 1
ATOM 1613 O O . LEU A 1 194 ? 73.118 -15.700 -91.861 1.00 77.19 194 LEU A O 1
ATOM 1617 N N . ASN A 1 195 ? 73.884 -17.808 -91.844 1.00 75.75 195 ASN A N 1
ATOM 1618 C CA . ASN A 1 195 ? 72.551 -18.402 -91.735 1.00 75.75 195 ASN A CA 1
ATOM 1619 C C . ASN A 1 195 ? 72.028 -18.267 -90.290 1.00 75.75 195 ASN A C 1
ATOM 1621 O O . ASN A 1 195 ? 72.617 -18.854 -89.381 1.00 75.75 195 ASN A O 1
ATOM 1625 N N . PRO A 1 196 ? 70.903 -17.568 -90.050 1.00 65.94 196 PRO A N 1
ATOM 1626 C CA . PRO A 1 196 ? 70.361 -17.382 -88.704 1.00 65.94 196 PRO A CA 1
ATOM 1627 C C . PRO A 1 196 ? 69.872 -18.667 -88.018 1.00 65.94 196 PRO A C 1
ATOM 1629 O O . PRO A 1 196 ? 69.519 -18.614 -86.848 1.00 65.94 196 PRO A O 1
ATOM 1632 N N . LEU A 1 197 ? 69.778 -19.795 -88.734 1.00 71.44 197 LEU A N 1
ATOM 1633 C CA . LEU A 1 197 ? 69.371 -21.100 -88.187 1.00 71.44 197 LEU A CA 1
ATOM 1634 C C . LEU A 1 197 ? 70.561 -22.005 -87.812 1.00 71.44 197 LEU A C 1
ATOM 1636 O O . LEU A 1 197 ? 70.346 -23.103 -87.302 1.00 71.44 197 LEU A O 1
ATOM 1640 N N . GLU A 1 198 ? 71.793 -21.575 -88.098 1.00 58.97 198 GLU A N 1
ATOM 1641 C CA . GLU A 1 198 ? 73.035 -22.330 -87.847 1.00 58.97 198 GLU A CA 1
ATOM 1642 C C . GLU A 1 198 ? 73.874 -21.749 -86.689 1.00 58.97 198 GLU A C 1
ATOM 1644 O O . GLU A 1 198 ? 74.961 -22.255 -86.404 1.00 58.97 198 GLU A O 1
ATOM 1649 N N . ILE A 1 199 ? 73.362 -20.709 -86.021 1.00 58.94 199 ILE A N 1
ATOM 1650 C CA . ILE A 1 199 ? 73.921 -20.046 -84.829 1.00 58.94 199 ILE A CA 1
ATOM 1651 C C . ILE A 1 199 ? 72.967 -20.289 -83.658 1.00 58.94 199 ILE A C 1
ATOM 1653 O O . ILE A 1 199 ? 73.467 -20.594 -82.553 1.00 58.94 199 ILE A O 1
#

Secondary structure (DSSP, 8-state):
-----------------------HHHHHHHHHHHHHHHHHHHHHHHHHHHHHHHHHHHHHHHHHHHHHHHHHHHHHHHHHHHHHHHHHHHHHHHHHHHHHHHHHHHHHHHHHHHHHHHHHHHHHHHHHHHHHHHHHHHHHHHHHHHHHHHHHHHHHHHHHHHHHHHHHHHHHHHHHHHHHHHHHHHHHHHHTT--TT--

Sequence (199 aa):
MPPKKKKGKGKKKKKKDEKTELTIEDKYKRTMEEIECLKDELAARSEIARRSKDTADRMKERMREAKEEVETEQQNKLDISSDLTRQYKTMQSEMALRIHMLEQTVNKLREQLASTEEELKKTRKERDDIRREKDEIIAELQFKIDHMESAYESVLHDAFDRMAVKVEDARARWEMESSEIQEKNKQLLLEFGLNPLEI

Radius of gyration: 81.51 Å; chains: 1; bounding box: 168×42×205 Å